Protein 6UUF (pdb70)

Secondary structure (DSSP, 8-state):
--SEEEBTTS-EEE-TT-EEEEEEEEE-TTS-EEEEEEEEPTTBTTTTSEE--EEEPPTT--HHHHHHHHHHHHH---GGG-EEEEEEEEEEEEBSTT-EEEEEEEEEE-SSPPP----TTEEEEEEEEGGGGGGS-B-HHHHHHHHHHHHHHHTSPPP--/-EEEBTTS-EEE-TT-EEEEEEEEEEGGGEEEEEEEEPPTTSTTTT-EE-SEEEPPTT--HHHHHHHHHHHHH---GGG-EEEEEEEEEEEPBGGGPPEEEEEEEEE--S---B----EEEEEHHHHTTS-B-HHHHHHHHHHHHHHHTS--TT-

InterPro domains:
  IPR000086 NUDIX hydrolase domain [PF00293] (21-144)
  IPR000086 NUDIX hydrolase domain [PS51462] (19-153)
  IPR015797 NUDIX hydrolase-like domain superfamily [SSF55811] (7-155)
  IPR020084 NUDIX hydrolase, conserved site [PS00893] (59-80)
  IPR020476 NUDIX hydrolase [PR00502] (54-68)
  IPR020476 NUDIX hydrolase [PR00502] (68-83)

Foldseek 3Di:
DPDWFAFPVGDIDDEQAAKEFEFEWEAEPVGAIWTKWFQFCPVDDPHRAIDGQMTYDDPVDDSVVRHQVSCCQFWVDDPVQKAWDAKDFLDWGHTPPRGIYTYIYIYMYGHHDDHTDGDDRRPDMDTGGLVCNQVTRHDPSCNSRSVVVVVVCVVPDHDDD/DWFAFPVGDTDDALAAKEFEFEWEADPPRFIWTKWFAADQVDVLHRAIDGQMDYDDPPDDNVVRHLVSCCVVPQFDPVQKAWDDKDWQDWGQGPVRRIHTYIYTYIYRHDDTDGPPGDMDIGTLVCSQVTRHDPSRNSRSVVVVVVVVVPRHPVD

Nearest PDB structures (foldseek):
  6uuf-assembly2_B  TM=1.006E+00  e=1.600E-34  Mycolicibacterium smegmatis MC2 155
  6uuf-assembly1_A  TM=9.547E-01  e=8.268E-28  Mycolicibacterium smegmatis MC2 155
  3r03-assembly1_A  TM=6.589E-01  e=1.142E-06  Rhodospirillum rubrum ATCC 11170
  2dsb-assembly2_C  TM=5.613E-01  e=1.011E-06  Homo sapiens
  8riy-assembly1_BBB  TM=5.389E-01  e=1.970E-06  Homo sapiens

Solvent-accessible surface area: 15898 Å² total; per-residue (Å²): 27,132,11,74,6,70,5,124,153,51,54,109,54,29,0,142,80,1,9,0,0,1,0,1,4,0,44,52,139,82,54,60,20,0,0,2,0,2,46,26,10,102,26,1,68,49,24,31,26,11,9,9,1,28,9,11,74,59,86,146,14,58,27,61,100,1,0,24,109,9,0,107,40,5,0,35,2,50,61,136,78,19,65,55,66,52,50,29,88,28,42,120,33,52,6,106,70,83,64,98,29,32,54,10,1,0,0,0,7,7,94,104,44,22,160,24,93,76,83,124,40,13,56,66,20,103,44,13,65,31,110,92,0,70,111,38,80,22,31,78,40,16,48,90,12,13,114,144,0,73,77,28,6,85,105,39,103,42,95,123,278,32,128,9,80,8,118,152,42,46,151,61,131,4,163,85,1,10,0,0,0,0,0,4,2,32,68,122,88,59,39,14,1,0,0,0,34,57,79,66,108,248,44,150,69,25,25,16,12,17,15,0,27,26,28,76,70,86,147,15,60,27,63,96,0,0,32,105,5,0,44,80,39,10,14,2,8,39,104,59,20,60,56,79,46,51,17,78,22,38,119,29,56,2,97,72,76,70,104,22,33,50,10,1,0,0,0,2,15,50,81,94,5,55,9,22,92,37,60,2,115,54,13,62,24,104,92,0,67,107,40,78,26,49,68,41,16,47,87,12,13,134,122,0,87,96,20,5,88,103,22,98,8,94,90,132

Organism: Mycolicibacterium smegmatis (strain ATCC 700084 / mc(2)155) (NCBI:txid246196)

Sequence (316 aa):
GDGWVMSENGARFWGRHGAAGLLLRAPMPGGAAAVLLQHRAPWSHQGGTWALPGGARDSHETPEQAAVRAAHAAAGLPAEQLTVRTTVVTAEVAGIGGTQWTYTTVIADAAEPLHTVPNRESAELRWVLEDQVADLPLHPGFAASWQRLREVTATIPLLNRGWVMSENGARFWGRHGAAGLLLRAPMPGGAAAVLLQHRAPWSHQGGTWALPGGARDSHETPEQAAVRAAHAAAGLPAEQLTVRTTVVTAEVAGIGGTQWTYTTVIADAAEPLHTVPAELRWVLEDQVADLPLHPGFAASWQRLREVTATIPLLNR

Structure (mmCIF, N/CA/C/O backbone):
data_6UUF
#
_entry.id   6UUF
#
_cell.length_a   34.198
_cell.length_b   118.738
_cell.length_c   36.432
_cell.angle_alpha   90.000
_cell.angle_beta   92.320
_cell.angle_gamma   90.000
#
_symmetry.space_group_name_H-M   'P 1 21 1'
#
loop_
_entity.id
_entity.type
_entity.pdbx_description
1 polymer 'Nudix Hydrolase, RenU'
2 water water
#
loop_
_atom_site.group_PDB
_atom_site.id
_atom_site.type_symbol
_atom_site.label_atom_id
_atom_site.label_alt_id
_atom_site.label_comp_id
_atom_site.label_asym_id
_atom_site.label_entity_id
_atom_site.label_seq_id
_atom_site.pdbx_PDB_ins_code
_atom_site.Cartn_x
_atom_site.Cartn_y
_atom_site.Cartn_z
_atom_site.occupancy
_atom_site.B_iso_or_equiv
_atom_site.auth_seq_id
_atom_site.auth_comp_id
_atom_site.auth_asym_id
_atom_site.auth_atom_id
_atom_site.pdbx_PDB_model_num
ATOM 1 N N . GLY A 1 5 ? 17.372 -5.669 29.127 1.00 48.94 5 GLY A N 1
ATOM 2 C CA . GLY A 1 5 ? 18.508 -5.904 30.102 1.00 51.21 5 GLY A CA 1
ATOM 3 C C . GLY A 1 5 ? 18.900 -4.667 30.879 1.00 52.08 5 GLY A C 1
ATOM 4 O O . GLY A 1 5 ? 20.080 -4.493 31.262 1.00 41.37 5 GLY A O 1
ATOM 5 N N . ASP A 1 6 ? 17.850 -3.901 31.196 1.00 58.76 6 ASP A N 1
ATOM 6 C CA . ASP A 1 6 ? 17.831 -2.429 31.396 1.00 66.02 6 ASP A CA 1
ATOM 7 C C . ASP A 1 6 ? 19.058 -1.723 32.001 1.00 62.17 6 ASP A C 1
ATOM 8 O O . ASP A 1 6 ? 18.982 -1.185 33.103 1.00 72.99 6 ASP A O 1
ATOM 13 N N . GLY A 1 7 ? 20.165 -1.672 31.259 1.00 49.76 7 GLY A N 1
ATOM 14 C CA . GLY A 1 7 ? 21.267 -0.808 31.650 1.00 44.29 7 GLY A CA 1
ATOM 15 C C . GLY A 1 7 ? 22.521 -0.967 30.846 1.00 37.98 7 GLY A C 1
ATOM 16 O O . GLY A 1 7 ? 22.615 -1.780 29.960 1.00 39.84 7 GLY A O 1
ATOM 17 N N . TRP A 1 8 ? 23.498 -0.160 31.178 1.00 36.38 8 TRP A N 1
ATOM 18 C CA . TRP A 1 8 ? 24.714 -0.049 30.403 1.00 36.83 8 TRP A CA 1
ATOM 19 C C . TRP A 1 8 ? 25.770 -0.889 31.019 1.00 35.26 8 TRP A C 1
ATOM 20 O O . TRP A 1 8 ? 25.821 -1.044 32.229 1.00 34.55 8 TRP A O 1
ATOM 31 N N . VAL A 1 9 ? 26.623 -1.425 30.174 1.00 36.38 9 VAL A N 1
ATOM 32 C CA . VAL A 1 9 ? 27.945 -1.864 30.598 1.00 34.50 9 VAL A CA 1
ATOM 33 C C . VAL A 1 9 ? 28.983 -0.950 29.945 1.00 36.46 9 VAL A C 1
ATOM 34 O O . VAL A 1 9 ? 28.923 -0.693 28.722 1.00 37.85 9 VAL A O 1
ATOM 38 N N . MET A 1 10 ? 29.910 -0.439 30.740 1.00 38.20 10 MET A N 1
ATOM 39 C CA . MET A 1 10 ? 31.024 0.371 30.217 1.00 42.91 10 MET A CA 1
ATOM 40 C C . MET A 1 10 ? 32.280 -0.474 29.971 1.00 39.67 10 MET A C 1
ATOM 41 O O . MET A 1 10 ? 32.785 -1.094 30.887 1.00 41.53 10 MET A O 1
ATOM 46 N N . SER A 1 11 ? 32.819 -0.438 28.765 1.00 46.82 11 SER A N 1
ATOM 47 C CA . SER A 1 11 ? 34.059 -1.183 28.479 1.00 53.43 11 SER A CA 1
ATOM 48 C C . SER A 1 11 ? 35.303 -0.593 29.126 1.00 57.00 11 SER A C 1
ATOM 49 O O . SER A 1 11 ? 35.331 0.586 29.505 1.00 57.37 11 SER A O 1
ATOM 52 N N . GLU A 1 12 ? 36.341 -1.421 29.183 1.00 58.87 12 GLU A N 1
ATOM 53 C CA . GLU A 1 12 ? 37.703 -0.966 29.442 1.00 63.23 12 GLU A CA 1
ATOM 54 C C . GLU A 1 12 ? 38.127 0.185 28.530 1.00 61.34 12 GLU A C 1
ATOM 55 O O . GLU A 1 12 ? 38.633 1.168 29.021 1.00 69.33 12 GLU A O 1
ATOM 61 N N . ASN A 1 13 ? 37.881 0.097 27.226 1.00 59.42 13 ASN A N 1
ATOM 62 C CA . ASN A 1 13 ? 38.217 1.211 26.312 1.00 65.28 13 ASN A CA 1
ATOM 63 C C . ASN A 1 13 ? 37.245 2.411 26.328 1.00 62.59 13 ASN A C 1
ATOM 64 O O . ASN A 1 13 ? 37.365 3.319 25.496 1.00 56.70 13 ASN A O 1
ATOM 69 N N . GLY A 1 14 ? 36.293 2.407 27.268 1.00 64.20 14 GLY A N 1
ATOM 70 C CA . GLY A 1 14 ? 35.394 3.535 27.529 1.00 55.18 14 GLY A CA 1
ATOM 71 C C . GLY A 1 14 ? 34.251 3.748 26.548 1.00 51.38 14 GLY A C 1
ATOM 72 O O . GLY A 1 14 ? 33.893 4.876 26.288 1.00 53.64 14 GLY A O 1
ATOM 73 N N . ALA A 1 15 ? 33.687 2.686 25.985 1.00 44.06 15 ALA A N 1
ATOM 74 C CA . ALA A 1 15 ? 32.411 2.790 25.258 1.00 45.16 15 ALA A CA 1
ATOM 75 C C . ALA A 1 15 ? 31.331 2.018 26.024 1.00 42.82 15 ALA A C 1
ATOM 76 O O . ALA A 1 15 ? 31.609 0.991 26.662 1.00 37.86 15 ALA A O 1
ATOM 78 N N . ARG A 1 16 ? 30.103 2.510 25.960 1.00 38.56 16 ARG A N 1
ATOM 79 C CA . ARG A 1 16 ? 29.023 1.862 26.702 1.00 39.99 16 ARG A CA 1
ATOM 80 C C . ARG A 1 16 ? 28.336 0.896 25.774 1.00 36.22 16 ARG A C 1
ATOM 81 O O . ARG A 1 16 ? 28.264 1.183 24.615 1.00 32.70 16 ARG A O 1
ATOM 89 N N . PHE A 1 17 ? 27.824 -0.212 26.329 1.00 33.88 17 PHE A N 1
ATOM 90 C CA . PHE A 1 17 ? 27.081 -1.246 25.629 1.00 29.81 17 PHE A CA 1
ATOM 91 C C . PHE A 1 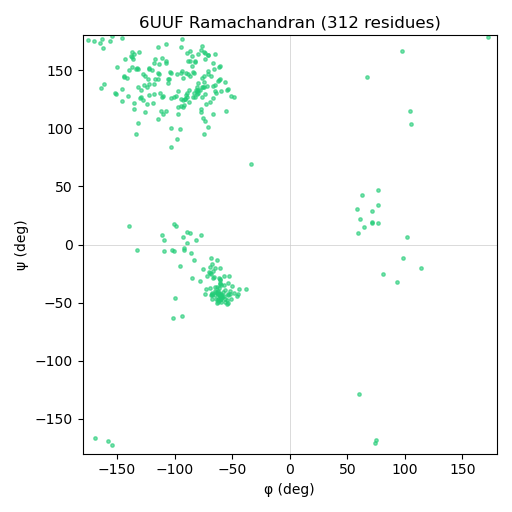17 ? 25.774 -1.452 26.344 1.00 29.66 17 PHE A C 1
ATOM 92 O O . PHE A 1 17 ? 25.756 -1.535 27.576 1.00 31.05 17 PHE A O 1
ATOM 100 N N . TRP A 1 18 ? 24.694 -1.582 25.596 1.00 27.71 18 TRP A N 1
ATOM 101 C CA . TRP A 1 18 ? 23.409 -1.791 26.187 1.00 32.00 18 TRP A CA 1
ATOM 102 C C . TRP A 1 18 ? 23.141 -3.237 26.602 1.00 31.68 18 TRP A C 1
ATOM 103 O O . TRP A 1 18 ? 23.297 -4.173 25.798 1.00 31.93 18 TRP A O 1
ATOM 114 N N . GLY A 1 19 ? 22.698 -3.412 27.844 1.00 28.73 19 GLY A N 1
ATOM 115 C CA . GLY A 1 19 ? 22.197 -4.701 28.296 1.00 31.34 19 GLY A CA 1
ATOM 116 C C . GLY A 1 19 ? 23.188 -5.404 29.197 1.00 30.67 19 GLY A C 1
ATOM 117 O O . GLY A 1 19 ? 24.202 -5.974 28.754 1.00 29.10 19 GLY A O 1
ATOM 118 N N . ARG A 1 20 ? 22.884 -5.367 30.477 1.00 30.57 20 ARG A N 1
ATOM 119 C CA . ARG A 1 20 ? 23.742 -5.964 31.477 1.00 32.78 20 ARG A CA 1
ATOM 120 C C . ARG A 1 20 ? 24.113 -7.418 31.260 1.00 30.64 20 ARG A C 1
ATOM 121 O O . ARG A 1 20 ? 25.221 -7.835 31.589 1.00 32.40 20 ARG A O 1
ATOM 129 N N . HIS A 1 21 ? 23.206 -8.182 30.689 1.00 30.55 21 HIS A N 1
ATOM 130 C CA . HIS A 1 21 ? 23.436 -9.610 30.430 1.00 32.57 21 HIS A CA 1
ATOM 131 C C . HIS A 1 21 ? 23.818 -9.868 28.972 1.00 32.18 21 HIS A C 1
ATOM 132 O O . HIS A 1 21 ? 23.688 -11.001 28.489 1.00 29.97 21 HIS A O 1
ATOM 139 N N . GLY A 1 22 ? 24.232 -8.818 28.258 1.00 29.80 22 GLY A N 1
ATOM 140 C CA . GLY A 1 22 ? 24.545 -8.948 26.871 1.00 29.86 22 GLY A CA 1
ATOM 141 C C . GLY A 1 22 ? 23.306 -9.076 26.009 1.00 31.36 22 GLY A C 1
ATOM 142 O O . GLY A 1 22 ? 22.145 -8.845 26.449 1.00 32.00 22 GLY A O 1
ATOM 143 N N . ALA A 1 23 ? 23.579 -9.381 24.756 1.00 27.09 23 ALA A N 1
ATOM 144 C CA . ALA A 1 23 ? 22.543 -9.485 23.766 1.00 31.31 23 ALA A CA 1
ATOM 145 C C . ALA A 1 23 ? 22.727 -10.793 23.013 1.00 32.50 23 ALA A C 1
ATOM 146 O O . ALA A 1 23 ? 23.804 -11.442 23.077 1.00 29.72 23 ALA A O 1
ATOM 148 N N . ALA A 1 24 ? 21.679 -11.140 22.283 1.00 32.30 24 ALA A N 1
ATOM 149 C CA . ALA A 1 24 ? 21.653 -12.365 21.486 1.00 32.51 24 ALA A CA 1
ATOM 150 C C . ALA A 1 24 ? 20.892 -12.140 20.197 1.00 32.99 24 ALA A C 1
ATOM 151 O O . ALA A 1 24 ? 19.911 -11.405 20.174 1.00 29.34 24 ALA A O 1
ATOM 153 N N . GLY A 1 25 ? 21.338 -12.787 19.126 1.00 31.36 25 GLY A N 1
ATOM 154 C CA . GLY A 1 25 ? 20.632 -12.721 17.842 1.00 31.65 25 GLY A CA 1
ATOM 155 C C . GLY A 1 25 ? 20.425 -14.084 17.226 1.00 28.92 25 GLY A C 1
ATOM 156 O O . GLY A 1 25 ? 21.252 -14.983 17.438 1.00 29.63 25 GLY A O 1
ATOM 157 N N . LEU A 1 26 ? 19.342 -14.216 16.444 1.00 27.36 26 LEU A N 1
ATOM 158 C CA . LEU A 1 26 ? 19.025 -15.442 15.763 1.00 25.39 26 LEU A CA 1
ATOM 159 C C . LEU A 1 26 ? 19.540 -15.474 14.349 1.00 28.86 26 LEU A C 1
ATOM 160 O O . LEU A 1 26 ? 19.133 -14.665 13.535 1.00 26.77 26 LEU A O 1
ATOM 165 N N . LEU A 1 27 ? 20.408 -16.438 14.058 1.00 29.61 27 LEU A N 1
ATOM 166 C CA . LEU A 1 27 ? 20.800 -16.794 12.688 1.00 31.77 27 LEU A CA 1
ATOM 167 C C . LEU A 1 27 ? 19.973 -17.977 12.269 1.00 30.25 27 LEU A C 1
ATOM 168 O O . LEU A 1 27 ? 20.328 -19.132 12.535 1.00 29.53 27 LEU A O 1
ATOM 173 N N . LEU A 1 28 ? 18.836 -17.689 11.661 1.00 29.76 28 LEU A N 1
ATOM 174 C CA . LEU A 1 28 ? 17.882 -18.703 11.253 1.00 28.55 28 LEU A CA 1
ATOM 175 C C . LEU A 1 28 ? 18.158 -19.130 9.798 1.00 29.74 28 LEU A C 1
ATOM 176 O O . LEU A 1 28 ? 18.147 -18.286 8.910 1.00 30.81 28 LEU A O 1
ATOM 181 N N . ARG A 1 29 ? 18.365 -20.430 9.581 1.00 28.60 29 ARG A N 1
ATOM 182 C CA . ARG A 1 29 ? 18.675 -21.005 8.271 1.00 31.33 29 ARG A CA 1
ATOM 183 C C . ARG A 1 29 ? 17.493 -21.720 7.701 1.00 30.61 29 ARG A C 1
ATOM 184 O O . ARG A 1 29 ? 16.731 -22.342 8.452 1.00 36.15 29 ARG A O 1
ATOM 192 N N . ALA A 1 30 ? 17.321 -21.614 6.383 1.00 31.83 30 ALA A N 1
ATOM 193 C CA . ALA A 1 30 ? 16.299 -22.401 5.664 1.00 35.19 30 ALA A CA 1
ATOM 194 C C . ALA A 1 30 ? 16.767 -22.892 4.300 1.00 35.02 30 ALA A C 1
ATOM 195 O O . ALA A 1 30 ? 17.487 -22.198 3.606 1.00 34.71 30 ALA A O 1
ATOM 197 N N . PRO A 1 31 ? 16.354 -24.111 3.924 1.00 41.79 31 PRO A N 1
ATOM 198 C CA . PRO A 1 31 ? 16.743 -24.622 2.611 1.00 49.82 31 PRO A CA 1
ATOM 199 C C . PRO A 1 31 ? 15.911 -23.960 1.539 1.00 47.78 31 PRO A C 1
ATOM 200 O O . PRO A 1 31 ? 14.724 -23.682 1.760 1.00 45.83 31 PRO A O 1
ATOM 204 N N . MET A 1 32 ? 16.518 -23.697 0.401 1.00 56.46 32 MET A N 1
ATOM 205 C CA . MET A 1 32 ? 15.742 -23.224 -0.750 1.00 68.58 32 MET A CA 1
ATOM 206 C C . MET A 1 32 ? 15.226 -24.416 -1.576 1.00 70.88 32 MET A C 1
ATOM 207 O O . MET A 1 32 ? 15.791 -25.517 -1.472 1.00 77.27 32 MET A O 1
ATOM 212 N N . PRO A 1 33 ? 14.152 -24.228 -2.385 1.00 77.13 33 PRO A N 1
ATOM 213 C CA . PRO A 1 33 ? 13.810 -25.366 -3.275 1.00 79.28 33 PRO A CA 1
ATOM 214 C C . PRO A 1 33 ? 15.041 -25.829 -4.081 1.00 73.23 33 PRO A C 1
ATOM 215 O O . PRO A 1 33 ? 15.290 -27.029 -4.186 1.00 72.56 33 PRO A O 1
ATOM 219 N N . GLY A 1 34 ? 15.838 -24.869 -4.550 1.00 76.52 34 GLY A N 1
ATOM 220 C CA . GLY A 1 34 ? 17.187 -25.119 -5.084 1.00 80.30 34 GLY A CA 1
ATOM 221 C C . GLY A 1 34 ? 18.027 -26.077 -4.264 1.00 83.00 34 GLY A C 1
ATOM 222 O O . GLY A 1 34 ? 18.784 -26.872 -4.812 1.00 85.34 34 GLY A O 1
ATOM 223 N N . GLY A 1 35 ? 17.902 -25.981 -2.946 1.00 88.62 35 GLY A N 1
ATOM 224 C CA . GLY A 1 35 ? 18.519 -26.921 -2.019 1.00 86.06 35 GLY A CA 1
ATOM 225 C C . GLY A 1 35 ? 19.574 -26.231 -1.187 1.00 82.21 35 GLY A C 1
ATOM 226 O O . GLY A 1 35 ? 19.941 -26.730 -0.129 1.00 85.75 35 GLY A O 1
ATOM 227 N N . ALA A 1 36 ? 20.073 -25.092 -1.665 1.00 77.38 36 ALA A N 1
ATOM 228 C CA . ALA A 1 36 ? 21.040 -24.284 -0.913 1.00 69.62 36 ALA A CA 1
ATOM 229 C C . ALA A 1 36 ? 20.390 -23.594 0.299 1.00 61.56 36 ALA A C 1
ATOM 230 O O . ALA A 1 36 ? 19.154 -23.426 0.390 1.00 66.41 36 ALA A O 1
ATOM 232 N N . ALA A 1 37 ? 21.245 -23.156 1.201 1.00 51.00 37 ALA A N 1
ATOM 233 C CA . ALA A 1 37 ? 20.813 -22.560 2.433 1.00 46.47 37 ALA A CA 1
ATOM 234 C C . ALA A 1 37 ? 20.600 -21.026 2.330 1.00 40.82 37 ALA A C 1
ATOM 235 O O . ALA A 1 37 ? 21.476 -20.316 1.860 1.00 36.52 37 ALA A O 1
ATOM 237 N N . ALA A 1 38 ? 19.451 -20.535 2.801 1.00 30.25 38 ALA A N 1
ATOM 238 C CA . ALA A 1 38 ? 19.278 -19.108 3.054 1.00 31.82 38 ALA A CA 1
ATOM 239 C C . ALA A 1 38 ? 19.262 -18.752 4.539 1.00 32.12 38 ALA A C 1
ATOM 240 O O . ALA A 1 38 ? 18.925 -19.566 5.364 1.00 34.38 38 ALA A O 1
ATOM 242 N N . VAL A 1 39 ? 19.601 -17.502 4.860 1.00 32.45 39 VAL A N 1
ATOM 243 C CA . VAL A 1 39 ? 19.463 -16.987 6.213 1.00 33.18 39 VAL A CA 1
ATOM 244 C C . VAL A 1 39 ? 18.563 -15.751 6.250 1.00 30.69 39 VAL A C 1
ATOM 245 O O . VAL A 1 39 ? 18.458 -14.984 5.287 1.00 28.34 39 VAL A O 1
ATOM 249 N N . LEU A 1 40 ? 17.897 -15.555 7.378 1.00 30.05 40 LEU A N 1
ATOM 250 C CA . LEU A 1 40 ? 16.914 -14.496 7.481 1.00 27.18 40 LEU A CA 1
ATOM 251 C C . LEU A 1 40 ? 17.596 -13.289 8.026 1.00 27.76 40 LEU A C 1
ATOM 252 O O . LEU A 1 40 ? 18.074 -13.333 9.133 1.00 28.35 40 LEU A O 1
ATOM 257 N N . LEU A 1 41 ? 17.644 -12.191 7.282 1.00 25.79 41 LEU A N 1
ATOM 258 C CA . LEU A 1 41 ? 18.275 -11.003 7.821 1.00 29.03 41 LEU A CA 1
ATOM 259 C C . LEU A 1 41 ? 17.282 -9.872 7.942 1.00 29.68 41 LEU A C 1
ATOM 260 O O . LEU A 1 41 ? 16.289 -9.801 7.214 1.00 28.75 41 LEU A O 1
ATOM 265 N N . GLN A 1 42 ? 17.636 -8.979 8.845 1.00 31.22 42 GLN A N 1
ATOM 266 C CA . GLN A 1 42 ? 16.877 -7.810 9.166 1.00 36.10 42 GLN A CA 1
ATOM 267 C C . GLN A 1 42 ? 17.624 -6.558 8.694 1.00 36.09 42 GLN A C 1
ATOM 268 O O . GLN A 1 42 ? 18.804 -6.376 9.010 1.00 31.82 42 GLN A O 1
ATOM 274 N N . HIS A 1 43 ? 16.911 -5.737 7.916 1.00 37.77 43 HIS A N 1
ATOM 275 C CA . HIS A 1 43 ? 17.393 -4.429 7.482 1.00 40.12 43 HIS A CA 1
ATOM 276 C C . HIS A 1 43 ? 17.008 -3.415 8.549 1.00 42.48 43 HIS A C 1
ATOM 277 O O . HIS A 1 43 ? 15.821 -3.255 8.867 1.00 41.47 43 HIS A O 1
ATOM 284 N N . ARG A 1 44 ? 17.989 -2.714 9.086 1.00 40.94 44 ARG A N 1
ATOM 285 C CA . ARG A 1 44 ? 17.744 -1.940 10.285 1.00 51.21 44 ARG A CA 1
ATOM 286 C C . ARG A 1 44 ? 17.157 -0.587 9.837 1.00 55.69 44 ARG A C 1
ATOM 287 O O . ARG A 1 44 ? 17.709 0.072 8.938 1.00 49.00 44 ARG A O 1
ATOM 295 N N . ALA A 1 45 ? 16.005 -0.217 10.401 1.00 61.77 45 ALA A N 1
ATOM 296 C CA . ALA A 1 45 ? 15.393 1.100 10.107 1.00 71.17 45 ALA A CA 1
ATOM 297 C C . ALA A 1 45 ? 16.384 2.208 10.520 1.00 65.83 45 ALA A C 1
ATOM 298 O O . ALA A 1 45 ? 16.935 2.101 11.603 1.00 66.95 45 ALA A O 1
ATOM 300 N N . PRO A 1 46 ? 16.655 3.224 9.656 1.00 71.66 46 PRO A N 1
ATOM 301 C CA . PRO A 1 46 ? 17.513 4.408 9.999 1.00 78.39 46 PRO A CA 1
ATOM 302 C C . PRO A 1 46 ? 17.419 5.022 11.416 1.00 70.92 46 PRO A C 1
ATOM 303 O O . PRO A 1 46 ? 18.463 5.395 11.981 1.00 57.40 46 PRO A O 1
ATOM 307 N N . TRP A 1 47 ? 16.201 5.083 11.986 1.00 73.24 47 TRP A N 1
ATOM 308 C CA . TRP A 1 47 ? 16.026 5.529 13.384 1.00 70.29 47 TRP A CA 1
ATOM 309 C C . TRP A 1 47 ? 16.587 4.604 14.468 1.00 70.35 47 TRP A C 1
ATOM 310 O O . TRP A 1 47 ? 16.703 5.046 15.598 1.00 65.23 47 TRP A O 1
ATOM 321 N N . SER A 1 48 ? 16.885 3.332 14.147 1.00 67.40 48 SER A N 1
ATOM 322 C CA . SER A 1 48 ? 17.480 2.376 15.107 1.00 65.46 48 SER A CA 1
ATOM 323 C C . SER A 1 48 ? 19.014 2.328 15.000 1.00 64.65 48 SER A C 1
ATOM 324 O O . SER A 1 48 ? 19.621 2.901 14.049 1.00 49.21 48 SER A O 1
ATOM 327 N N . HIS A 1 49 ? 19.613 1.642 15.984 1.00 62.18 49 HIS A N 1
ATOM 328 C CA . HIS A 1 49 ? 21.082 1.445 16.084 1.00 69.23 49 HIS A CA 1
ATOM 329 C C . HIS A 1 49 ? 21.635 0.822 14.800 1.00 71.92 49 HIS A C 1
ATOM 330 O O . HIS A 1 49 ? 21.294 -0.317 14.429 1.00 65.15 49 HIS A O 1
ATOM 337 N N . GLN A 1 50 ? 22.472 1.595 14.114 1.00 74.17 50 GLN A N 1
ATOM 338 C CA . GLN A 1 50 ? 23.091 1.180 12.873 1.00 79.13 50 GLN A CA 1
ATOM 339 C C . GLN A 1 50 ? 22.016 0.939 11.780 1.00 78.19 50 GLN A C 1
ATOM 340 O O . GLN A 1 50 ? 22.075 -0.035 11.024 1.00 69.10 50 GLN A O 1
ATOM 346 N N . GLY A 1 51 ? 21.033 1.845 11.721 1.00 77.09 51 GLY A N 1
ATOM 347 C CA . GLY A 1 51 ? 20.010 1.849 10.668 1.00 73.34 51 GLY A CA 1
ATOM 348 C C . GLY A 1 51 ? 20.615 2.039 9.281 1.00 71.32 51 GLY A C 1
ATOM 349 O O . GLY A 1 51 ? 21.564 2.811 9.123 1.00 70.29 51 GLY A O 1
ATOM 350 N N . GLY A 1 52 ? 20.070 1.328 8.287 1.00 68.45 52 GLY A N 1
ATOM 351 C CA . GLY A 1 52 ? 20.662 1.244 6.939 1.00 61.32 52 GLY A CA 1
ATOM 352 C C . GLY A 1 52 ? 21.490 -0.021 6.686 1.00 56.21 52 GLY A C 1
ATOM 353 O O . GLY A 1 52 ? 21.862 -0.314 5.548 1.00 48.19 52 GLY A O 1
ATOM 354 N N . THR A 1 53 ? 21.790 -0.787 7.730 1.00 47.77 53 THR A N 1
ATOM 355 C CA . THR A 1 53 ? 22.587 -2.011 7.545 1.00 44.30 53 THR A CA 1
ATOM 356 C C . THR A 1 53 ? 21.764 -3.230 7.862 1.00 38.18 53 THR A C 1
ATOM 357 O O . THR A 1 53 ? 20.680 -3.126 8.422 1.00 35.77 53 THR A O 1
ATOM 361 N N . TRP A 1 54 ? 22.326 -4.382 7.518 1.00 38.29 54 TRP A N 1
ATOM 362 C CA . TRP A 1 54 ? 21.690 -5.691 7.713 1.00 38.72 54 TRP A CA 1
ATOM 363 C C . TRP A 1 54 ? 22.348 -6.427 8.860 1.00 35.24 54 TRP A C 1
ATOM 364 O O . TRP A 1 54 ? 23.572 -6.405 8.999 1.00 37.86 54 TRP A O 1
ATOM 375 N N . ALA A 1 55 ? 21.548 -7.088 9.675 1.00 33.27 55 ALA A N 1
ATOM 376 C CA . ALA A 1 55 ? 22.104 -7.886 10.808 1.00 33.71 55 ALA A CA 1
ATOM 377 C C . ALA A 1 55 ? 21.075 -8.918 11.185 1.00 31.62 55 ALA A C 1
ATOM 378 O O . ALA A 1 55 ? 20.119 -9.121 10.416 1.00 30.74 55 ALA A O 1
ATOM 380 N N . LEU A 1 56 ? 21.277 -9.597 12.317 1.00 32.43 56 LEU A N 1
ATOM 381 C CA . LEU A 1 56 ? 20.340 -10.632 12.752 1.00 31.87 56 LEU A CA 1
ATOM 382 C C . LEU A 1 56 ? 19.298 -9.960 13.608 1.00 30.03 56 LEU A C 1
ATOM 383 O O . LEU A 1 56 ? 19.628 -9.002 14.291 1.00 27.94 56 LEU A O 1
ATOM 388 N N . PRO A 1 57 ? 18.044 -10.455 13.578 1.00 29.58 57 PRO A N 1
ATOM 389 C CA . PRO A 1 57 ? 17.090 -10.010 14.588 1.00 31.29 57 PRO A CA 1
ATOM 390 C C . PRO A 1 57 ? 17.580 -10.474 15.944 1.00 34.19 57 PRO A C 1
ATOM 391 O O . PRO A 1 57 ? 18.034 -11.628 16.077 1.00 32.32 57 PRO A O 1
ATOM 395 N N . GLY A 1 58 ? 17.610 -9.554 16.894 1.00 31.64 58 GLY A N 1
ATOM 396 C CA . GLY A 1 58 ? 18.171 -9.865 18.198 1.00 34.59 58 GLY A CA 1
ATOM 397 C C . GLY A 1 58 ? 17.730 -8.841 19.221 1.00 34.61 58 GLY A C 1
ATOM 398 O O . GLY A 1 58 ? 17.076 -7.880 18.896 1.00 31.48 58 GLY A O 1
ATOM 399 N N . GLY A 1 59 ? 18.112 -9.038 20.463 1.00 31.19 59 GLY A N 1
ATOM 400 C CA . GLY A 1 59 ? 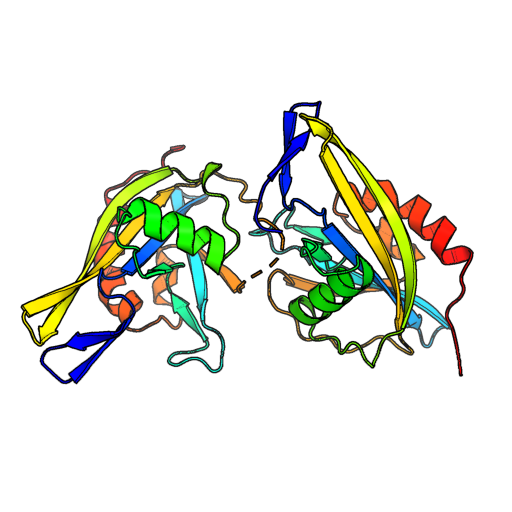17.948 -7.960 21.404 1.00 33.42 59 GLY A CA 1
ATOM 401 C C . GLY A 1 59 ? 18.674 -8.319 22.659 1.00 33.50 59 GLY A C 1
ATOM 402 O O . GLY A 1 59 ? 19.467 -9.267 22.681 1.00 32.60 59 GLY A O 1
ATOM 403 N N . ALA A 1 60 ? 18.384 -7.562 23.698 1.00 29.62 60 ALA A N 1
ATOM 404 C CA . ALA A 1 60 ? 19.019 -7.738 25.000 1.00 32.07 60 ALA A CA 1
ATOM 405 C C . ALA A 1 60 ? 18.519 -8.949 25.746 1.00 32.67 60 ALA A C 1
ATOM 406 O O . ALA A 1 60 ? 17.313 -9.262 25.752 1.00 36.26 60 ALA A O 1
ATOM 408 N N . ARG A 1 61 ? 19.456 -9.623 26.385 1.00 29.53 61 ARG A N 1
ATOM 409 C CA . ARG A 1 61 ? 19.140 -10.797 27.161 1.00 33.35 61 ARG A CA 1
ATOM 410 C C . ARG A 1 61 ? 18.615 -10.383 28.520 1.00 33.91 61 ARG A C 1
ATOM 411 O O . ARG A 1 61 ? 19.204 -9.530 29.192 1.00 33.88 61 ARG A O 1
ATOM 419 N N . ASP A 1 62 ? 17.503 -10.991 28.907 1.00 33.90 62 ASP A N 1
ATOM 420 C CA . ASP A 1 62 ? 16.906 -10.743 30.208 1.00 37.51 62 ASP A CA 1
ATOM 421 C C . ASP A 1 62 ? 17.526 -11.669 31.294 1.00 34.05 62 ASP A C 1
ATOM 422 O O . ASP A 1 62 ? 18.104 -12.730 31.004 1.00 31.99 62 ASP A O 1
ATOM 427 N N . SER A 1 63 ? 17.413 -11.238 32.545 1.00 33.09 63 SER A N 1
ATOM 428 C CA . SER A 1 63 ? 18.003 -11.902 33.709 1.00 32.23 63 SER A CA 1
ATOM 429 C C . SER A 1 63 ? 17.702 -13.371 33.911 1.00 33.71 63 SER A C 1
ATOM 430 O O . SER A 1 63 ? 18.504 -14.050 34.497 1.00 32.58 63 SER A O 1
ATOM 433 N N . HIS A 1 64 ? 16.572 -13.852 33.417 1.00 32.40 64 HIS A N 1
ATOM 434 C CA . HIS A 1 64 ? 16.161 -15.198 33.672 1.00 35.88 64 HIS A CA 1
ATOM 435 C C . HIS A 1 64 ? 16.272 -16.090 32.405 1.00 38.77 64 HIS A C 1
ATOM 436 O O . HIS A 1 64 ? 15.966 -17.265 32.449 1.00 35.58 64 HIS A O 1
ATOM 443 N N . GLU A 1 65 ? 16.791 -15.521 31.318 1.00 35.37 65 GLU A N 1
ATOM 444 C CA . GLU A 1 65 ? 16.757 -16.129 29.996 1.00 33.18 65 GLU A CA 1
ATOM 445 C C . GLU A 1 65 ? 18.082 -16.695 29.608 1.00 32.04 65 GLU A C 1
ATOM 446 O O . GLU A 1 65 ? 19.120 -16.166 29.931 1.00 29.77 65 GLU A O 1
ATOM 452 N N . THR A 1 66 ? 18.026 -17.755 28.826 1.00 34.78 66 THR A N 1
ATOM 453 C CA . THR A 1 66 ? 19.213 -18.250 28.160 1.00 33.33 66 THR A CA 1
ATOM 454 C C . THR A 1 66 ? 19.378 -17.395 26.918 1.00 31.09 66 THR A C 1
ATOM 455 O O . THR A 1 66 ? 18.372 -16.786 26.459 1.00 27.81 66 THR A O 1
ATOM 459 N N . PRO A 1 67 ? 20.626 -17.327 26.386 1.00 28.79 67 PRO A N 1
ATOM 460 C CA . PRO A 1 67 ? 20.826 -16.713 25.076 1.00 31.07 67 PRO A CA 1
ATOM 461 C C . PRO A 1 67 ? 19.839 -17.239 24.016 1.00 29.14 67 PRO A C 1
ATOM 462 O O . PRO A 1 67 ? 19.283 -16.434 23.270 1.00 30.27 67 PRO A O 1
ATOM 466 N N . GLU A 1 68 ? 19.576 -18.545 23.998 1.00 28.88 68 GLU A N 1
ATOM 467 C CA . GLU A 1 68 ? 18.604 -19.138 23.075 1.00 31.94 68 GLU A CA 1
ATOM 468 C C . GLU A 1 68 ? 17.172 -18.578 23.203 1.00 32.94 68 GLU A C 1
ATOM 469 O O . GLU A 1 68 ? 16.509 -18.229 22.214 1.00 33.31 68 GLU A O 1
ATOM 475 N N . GLN A 1 69 ? 16.712 -18.452 24.419 1.00 33.28 69 GLN A N 1
ATOM 476 C CA . GLN A 1 69 ? 15.412 -17.876 24.649 1.00 33.99 69 GLN A CA 1
ATOM 477 C C . GLN A 1 69 ? 15.379 -16.456 24.206 1.00 33.15 69 GLN A C 1
ATOM 478 O O . GLN A 1 69 ? 14.394 -16.026 23.621 1.00 33.72 69 GLN A O 1
ATOM 484 N N . ALA A 1 70 ? 16.447 -15.710 24.476 1.00 31.90 70 ALA A N 1
ATOM 485 C CA . ALA A 1 70 ? 16.417 -14.295 24.164 1.00 31.79 70 ALA A CA 1
ATOM 486 C C . ALA A 1 70 ? 16.308 -14.098 22.654 1.00 33.36 70 ALA A C 1
ATOM 487 O O . ALA A 1 70 ? 15.523 -13.290 22.210 1.00 36.84 70 ALA A O 1
ATOM 489 N N . ALA A 1 71 ? 17.072 -14.866 21.883 1.00 30.92 71 ALA A N 1
ATOM 490 C CA . ALA A 1 71 ? 17.116 -14.722 20.428 1.00 29.15 71 ALA A CA 1
ATOM 491 C C . ALA A 1 71 ? 15.799 -15.157 19.761 1.00 31.64 71 ALA A C 1
ATOM 492 O O . ALA A 1 71 ? 15.342 -14.569 18.803 1.00 33.33 71 ALA A O 1
ATOM 494 N N . VAL A 1 72 ? 15.197 -16.191 20.278 1.00 32.83 72 VAL A N 1
ATOM 495 C CA . VAL A 1 72 ? 13.931 -16.670 19.766 1.00 34.19 72 VAL A CA 1
ATOM 496 C C . VAL A 1 72 ? 12.846 -15.642 20.076 1.00 34.48 72 VAL A C 1
ATOM 497 O O . VAL A 1 72 ? 12.054 -15.312 19.184 1.00 32.24 72 VAL A O 1
ATOM 501 N N . ARG A 1 73 ? 12.851 -15.097 21.295 1.00 37.21 73 ARG A N 1
ATOM 502 C CA . ARG A 1 73 ? 11.873 -14.043 21.687 1.00 37.36 73 ARG A CA 1
ATOM 503 C C . ARG A 1 73 ? 12.027 -12.790 20.811 1.00 40.56 73 ARG A C 1
ATOM 504 O O . ARG A 1 73 ? 11.016 -12.219 20.377 1.00 39.18 73 ARG A O 1
ATOM 512 N N . ALA A 1 74 ? 13.281 -12.374 20.567 1.00 35.81 74 ALA A N 1
ATOM 513 C CA . ALA A 1 74 ? 13.580 -11.255 19.703 1.00 37.02 74 ALA A CA 1
ATOM 514 C C . ALA A 1 74 ? 13.092 -11.499 18.289 1.00 37.26 74 ALA A C 1
ATOM 515 O O . ALA A 1 74 ? 12.524 -10.626 17.689 1.00 39.58 74 ALA A O 1
ATOM 517 N N . ALA A 1 75 ? 13.313 -12.693 17.758 1.00 37.47 75 ALA A N 1
ATOM 518 C CA . ALA A 1 75 ? 12.817 -13.040 16.422 1.00 39.04 75 ALA A CA 1
ATOM 519 C C . ALA A 1 75 ? 11.280 -13.028 16.303 1.00 41.61 75 ALA A C 1
ATOM 520 O O . ALA A 1 75 ? 10.729 -12.620 15.259 1.00 41.00 75 ALA A O 1
ATOM 522 N N . HIS A 1 76 ? 10.587 -13.459 17.351 1.00 39.47 76 HIS A N 1
ATOM 523 C CA . HIS A 1 76 ? 9.145 -13.340 17.385 1.00 42.28 76 HIS A CA 1
ATOM 524 C C . HIS A 1 76 ? 8.731 -11.881 17.347 1.00 41.06 76 HIS A C 1
ATOM 525 O O . HIS A 1 76 ? 7.888 -11.503 16.555 1.00 43.38 76 HIS A O 1
ATOM 532 N N . ALA A 1 77 ? 9.363 -11.046 18.155 1.00 42.32 77 ALA A N 1
ATOM 533 C CA . ALA A 1 77 ? 9.007 -9.598 18.221 1.00 43.71 77 ALA A CA 1
ATOM 534 C C . ALA A 1 77 ? 9.218 -8.833 16.905 1.00 44.02 77 ALA A C 1
ATOM 535 O O . ALA A 1 77 ? 8.366 -8.020 16.495 1.00 45.25 77 ALA A O 1
ATOM 537 N N . ALA A 1 78 ? 10.311 -9.153 16.217 1.00 41.85 78 ALA A N 1
ATOM 538 C CA . ALA A 1 78 ? 10.691 -8.466 14.993 1.00 41.31 78 ALA A CA 1
ATOM 539 C C . ALA A 1 78 ? 10.031 -9.019 13.753 1.00 39.32 78 ALA A C 1
ATOM 540 O O . ALA A 1 78 ? 9.857 -8.284 12.805 1.00 41.07 78 ALA A O 1
ATOM 542 N N . ALA A 1 79 ? 9.694 -10.305 13.732 1.00 37.88 79 ALA A N 1
ATOM 543 C CA . ALA A 1 79 ? 9.259 -10.974 12.508 1.00 40.46 79 ALA A CA 1
ATOM 544 C C . ALA A 1 79 ? 7.998 -11.826 12.623 1.00 44.26 79 ALA A C 1
ATOM 545 O O . ALA A 1 79 ? 7.515 -12.317 11.597 1.00 45.36 79 ALA A O 1
ATOM 547 N N . GLY A 1 80 ? 7.447 -11.975 13.830 1.00 49.33 80 GLY A N 1
ATOM 548 C CA . GLY A 1 80 ? 6.256 -12.786 14.050 1.00 45.89 80 GLY A CA 1
ATOM 549 C C . GLY A 1 80 ? 6.498 -14.280 13.930 1.00 49.10 80 GLY A C 1
ATOM 550 O O . GLY A 1 80 ? 5.546 -15.048 13.787 1.00 56.18 80 GLY A O 1
ATOM 551 N N . LEU A 1 81 ? 7.751 -14.723 14.014 1.00 47.30 81 LEU A N 1
ATOM 552 C CA . LEU A 1 81 ? 8.049 -16.132 13.829 1.00 45.96 81 LEU A CA 1
ATOM 553 C C . LEU A 1 81 ? 7.603 -16.919 15.051 1.00 49.57 81 LEU A C 1
ATOM 554 O O . LEU A 1 81 ? 7.961 -16.536 16.163 1.00 47.19 81 LEU A O 1
ATOM 559 N N . PRO A 1 82 ? 6.833 -18.015 14.866 1.00 48.99 82 PRO A N 1
ATOM 560 C CA . PRO A 1 82 ? 6.542 -18.842 16.035 1.00 48.39 82 PRO A CA 1
ATOM 561 C C . PRO A 1 82 ? 7.699 -19.760 16.358 1.00 46.77 82 PRO A C 1
ATOM 562 O O . PRO A 1 82 ? 8.276 -20.394 15.454 1.00 45.75 82 PRO A O 1
ATOM 566 N N . ALA A 1 83 ? 8.019 -19.828 17.646 1.00 45.35 83 ALA A N 1
ATOM 567 C CA . ALA A 1 83 ? 9.033 -20.743 18.149 1.00 46.04 83 ALA A CA 1
ATOM 568 C C . ALA A 1 83 ? 8.834 -22.185 17.675 1.00 45.30 83 ALA A C 1
ATOM 569 O O . ALA A 1 83 ? 9.810 -22.899 17.435 1.00 44.75 83 ALA A O 1
ATOM 571 N N . GLU A 1 84 ? 7.585 -22.627 17.555 1.00 45.88 84 GLU A N 1
ATOM 572 C CA . GLU A 1 84 ? 7.334 -24.026 17.166 1.00 57.36 84 GLU A CA 1
ATOM 573 C C . GLU A 1 84 ? 7.773 -24.342 15.737 1.00 54.68 84 GLU A C 1
ATOM 574 O O . GLU A 1 84 ? 8.022 -25.504 15.412 1.00 57.66 84 GLU A O 1
ATOM 580 N N . GLN A 1 85 ? 7.874 -23.312 14.893 1.00 50.32 85 GLN A N 1
ATOM 581 C CA . GLN A 1 85 ? 8.375 -23.478 13.525 1.00 47.74 85 GLN A CA 1
ATOM 582 C C . GLN A 1 85 ? 9.891 -23.404 13.377 1.00 45.59 85 GLN A C 1
ATOM 583 O O . GLN A 1 85 ? 10.387 -23.361 12.249 1.00 42.50 85 GLN A O 1
ATOM 589 N N . LEU A 1 86 ? 10.643 -23.394 14.473 1.00 40.52 86 LEU A N 1
ATOM 590 C CA . LEU A 1 86 ? 12.087 -23.391 14.319 1.00 45.17 86 LEU A CA 1
ATOM 591 C C . LEU A 1 86 ? 12.755 -24.341 15.289 1.00 41.60 86 LEU A C 1
ATOM 592 O O . LEU A 1 86 ? 12.132 -24.791 16.240 1.00 45.74 86 LEU A O 1
ATOM 597 N N . THR A 1 87 ? 14.026 -24.628 15.032 1.00 34.81 87 THR A N 1
ATOM 598 C CA . THR A 1 87 ? 14.790 -25.568 15.847 1.00 36.74 87 THR A CA 1
ATOM 599 C C . THR A 1 87 ? 16.165 -25.007 16.154 1.00 33.67 87 THR A C 1
ATOM 600 O O . THR A 1 87 ? 16.950 -24.796 15.240 1.00 29.82 87 THR A O 1
ATOM 604 N N . VAL A 1 88 ? 16.449 -24.772 17.436 1.00 30.57 88 VAL A N 1
ATOM 605 C CA . VAL A 1 88 ? 17.702 -24.139 17.816 1.00 30.39 88 VAL A CA 1
ATOM 606 C C . VAL A 1 88 ? 18.794 -25.193 17.741 1.00 30.78 88 VAL A C 1
ATOM 607 O O . VAL A 1 88 ? 18.625 -26.314 18.247 1.00 31.08 88 VAL A O 1
ATOM 611 N N . ARG A 1 89 ? 19.905 -24.849 17.113 1.00 29.57 89 ARG A N 1
ATOM 612 C CA . ARG A 1 89 ? 21.016 -25.805 16.900 1.00 30.75 89 ARG A CA 1
ATOM 613 C C . ARG A 1 89 ? 22.134 -25.560 17.914 1.00 31.08 89 ARG A C 1
ATOM 614 O O . ARG 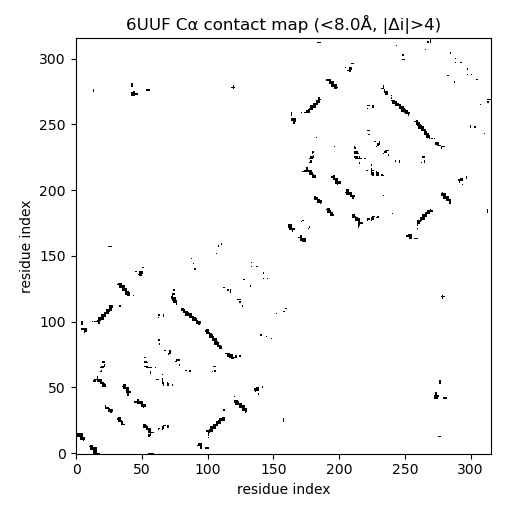A 1 89 ? 22.389 -26.393 18.768 1.00 29.83 89 ARG A O 1
ATOM 622 N N . THR A 1 90 ? 22.754 -24.403 17.887 1.00 28.14 90 THR A N 1
ATOM 623 C CA . THR A 1 90 ? 23.795 -24.118 18.877 1.00 33.35 90 THR A CA 1
ATOM 624 C C . THR A 1 90 ? 23.934 -22.598 19.086 1.00 34.95 90 THR A C 1
ATOM 625 O O . THR A 1 90 ? 23.194 -21.828 18.479 1.00 32.87 90 THR A O 1
ATOM 629 N N . THR A 1 91 ? 24.849 -22.196 19.977 1.00 34.65 91 THR A N 1
ATOM 630 C CA . THR A 1 91 ? 25.149 -20.800 20.239 1.00 34.20 91 THR A CA 1
ATOM 631 C C . THR A 1 91 ? 26.639 -20.592 19.988 1.00 36.41 91 THR A C 1
ATOM 632 O O . THR A 1 91 ? 27.440 -21.458 20.317 1.00 34.56 91 THR A O 1
ATOM 636 N N . VAL A 1 92 ? 26.991 -19.449 19.423 1.00 36.49 92 VAL A N 1
ATOM 637 C CA . VAL A 1 92 ? 28.390 -18.983 19.260 1.00 36.48 92 VAL A CA 1
ATOM 638 C C . VAL A 1 92 ? 28.559 -17.548 19.826 1.00 35.13 92 VAL A C 1
ATOM 639 O O . VAL A 1 92 ? 27.852 -16.601 19.426 1.00 32.46 92 VAL A O 1
ATOM 643 N N . VAL A 1 93 ? 29.504 -17.391 20.740 1.00 33.29 93 VAL A N 1
ATOM 644 C CA . VAL A 1 93 ? 29.831 -16.087 21.272 1.00 34.81 93 VAL A CA 1
ATOM 645 C C . VAL A 1 93 ? 30.624 -15.378 20.174 1.00 34.87 93 VAL A C 1
ATOM 646 O O . VAL A 1 93 ? 31.759 -15.748 19.916 1.00 35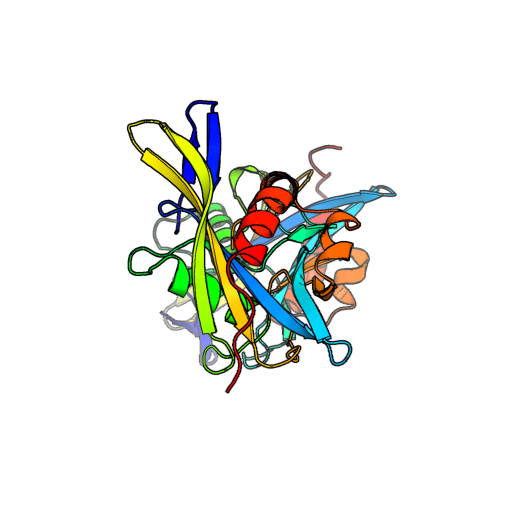.01 93 VAL A O 1
ATOM 650 N N . THR A 1 94 ? 29.995 -14.378 19.548 1.00 32.17 94 THR A N 1
ATOM 651 C CA . THR A 1 94 ? 30.545 -13.630 18.420 1.00 33.82 94 THR A CA 1
ATOM 652 C C . THR A 1 94 ? 31.132 -12.283 18.807 1.00 38.01 94 THR A C 1
ATOM 653 O O . THR A 1 94 ? 31.709 -11.618 17.966 1.00 40.93 94 THR A O 1
ATOM 657 N N . ALA A 1 95 ? 30.994 -11.883 20.074 1.00 37.20 95 ALA A N 1
ATOM 658 C CA . ALA A 1 95 ? 31.605 -10.662 20.582 1.00 37.38 95 ALA A CA 1
ATOM 659 C C . ALA A 1 95 ? 31.668 -10.701 22.109 1.00 38.51 95 ALA A C 1
ATOM 660 O O . ALA A 1 95 ? 30.721 -11.121 22.769 1.00 31.87 95 ALA A O 1
ATOM 662 N N . GLU A 1 96 ? 32.794 -10.249 22.639 1.00 39.17 96 GLU A N 1
ATOM 663 C CA . GLU A 1 96 ? 33.118 -10.349 24.042 1.00 46.10 96 GLU A CA 1
ATOM 664 C C . GLU A 1 96 ? 33.917 -9.112 24.438 1.00 46.47 96 GLU A C 1
ATOM 665 O O . GLU A 1 96 ? 34.966 -8.812 23.823 1.00 41.19 96 GLU A O 1
ATOM 671 N N . VAL A 1 97 ? 33.428 -8.389 25.443 1.00 42.11 97 VAL A N 1
ATOM 672 C CA . VAL A 1 97 ? 34.050 -7.121 25.811 1.00 43.72 97 VAL A CA 1
ATOM 673 C C . VAL A 1 97 ? 34.309 -7.136 27.278 1.00 40.58 97 VAL A C 1
ATOM 674 O O . VAL A 1 97 ? 33.397 -7.405 28.053 1.00 36.23 97 VAL A O 1
ATOM 678 N N . ALA A 1 98 ? 35.566 -6.864 27.635 1.00 43.00 98 ALA A N 1
ATOM 679 C CA . ALA A 1 98 ? 35.961 -6.608 28.999 1.00 46.92 98 ALA A CA 1
ATOM 680 C C . ALA A 1 98 ? 35.314 -5.288 29.441 1.00 49.82 98 ALA A C 1
ATOM 681 O O . ALA A 1 98 ? 35.634 -4.240 28.884 1.00 56.23 98 ALA A O 1
ATOM 683 N N . GLY A 1 99 ? 34.375 -5.373 30.389 1.00 50.69 99 GLY A N 1
ATOM 684 C CA . GLY A 1 99 ? 33.772 -4.213 31.029 1.00 62.51 99 GLY A CA 1
ATOM 685 C C . GLY A 1 99 ? 34.580 -3.727 32.239 1.00 69.04 99 GLY A C 1
ATOM 686 O O . GLY A 1 99 ? 35.463 -4.434 32.741 1.00 80.74 99 GLY A O 1
ATOM 687 N N . ILE A 1 100 ? 34.272 -2.519 32.709 1.00 69.83 100 ILE A N 1
ATOM 688 C CA . ILE A 1 100 ? 34.928 -1.945 33.896 1.00 70.98 100 ILE A CA 1
ATOM 689 C C . ILE A 1 100 ? 34.375 -2.635 35.131 1.00 69.15 100 ILE A C 1
ATOM 690 O O . ILE A 1 100 ? 33.161 -2.840 35.255 1.00 65.45 100 ILE A O 1
ATOM 695 N N . GLY A 1 101 ? 35.283 -2.986 36.038 1.00 72.57 101 GLY A N 1
ATOM 696 C CA . GLY A 1 101 ? 34.909 -3.536 37.338 1.00 72.67 101 GLY A CA 1
ATOM 697 C C . GLY A 1 101 ? 34.491 -4.985 37.275 1.00 70.38 101 GLY A C 1
ATOM 698 O O . GLY A 1 101 ? 33.450 -5.365 37.837 1.00 68.19 101 GLY A O 1
ATOM 699 N N . GLY A 1 102 ? 35.298 -5.781 36.566 1.00 68.69 102 GLY A N 1
ATOM 700 C CA . GLY A 1 102 ? 35.066 -7.211 36.418 1.00 66.20 102 GLY A CA 1
ATOM 701 C C . GLY A 1 102 ? 34.044 -7.595 35.366 1.00 71.23 102 GLY A C 1
ATOM 702 O O . GLY A 1 102 ? 34.130 -8.696 34.816 1.00 66.30 102 GLY A O 1
ATOM 703 N N . THR A 1 103 ? 33.099 -6.693 35.058 1.00 71.08 103 THR A N 1
ATOM 704 C CA . THR A 1 103 ? 31.899 -7.055 34.303 1.00 68.54 103 THR A CA 1
ATOM 705 C C . THR A 1 103 ? 32.173 -7.290 32.816 1.00 63.96 103 THR A C 1
ATOM 706 O O . THR A 1 103 ? 33.247 -6.985 32.291 1.00 55.77 103 THR A O 1
ATOM 710 N N . GLN A 1 104 ? 31.197 -7.898 32.168 1.00 63.47 104 GLN A N 1
ATOM 711 C CA . GLN A 1 104 ? 31.359 -8.383 30.813 1.00 63.07 104 GLN A CA 1
ATOM 712 C C . GLN A 1 104 ? 30.147 -8.056 29.958 1.00 57.05 104 GLN A C 1
ATOM 713 O O . GLN A 1 104 ? 29.015 -7.893 30.451 1.00 59.58 104 GLN A O 1
ATOM 719 N N . TRP A 1 105 ? 30.397 -7.939 28.671 1.00 41.72 105 TRP A N 1
ATOM 720 C CA . TRP A 1 105 ? 29.328 -7.828 27.729 1.00 38.42 105 TRP A CA 1
ATOM 721 C C . TRP A 1 105 ? 29.621 -8.806 26.614 1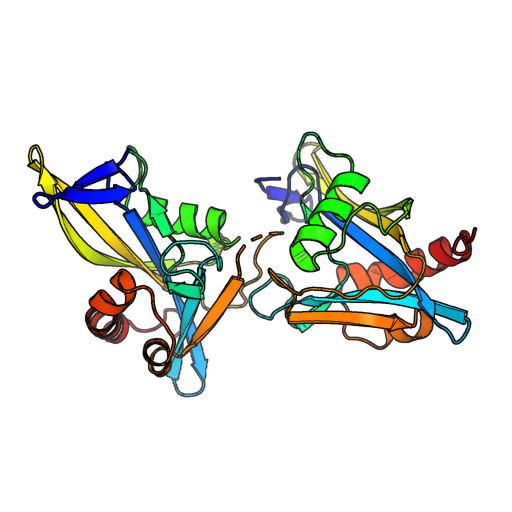.00 35.98 105 TRP A C 1
ATOM 722 O O . TRP A 1 105 ? 30.733 -8.866 26.108 1.00 32.46 105 TRP A O 1
ATOM 733 N N . THR A 1 106 ? 28.604 -9.541 26.199 1.00 34.76 106 THR A N 1
ATOM 734 C CA . THR A 1 106 ? 28.766 -10.401 25.039 1.00 34.57 106 THR A CA 1
ATOM 735 C C . THR A 1 106 ? 27.574 -10.297 24.125 1.00 32.13 106 THR A C 1
ATOM 736 O O . THR A 1 106 ? 26.437 -9.915 24.531 1.00 32.04 106 THR A O 1
ATOM 740 N N . TYR A 1 107 ? 27.836 -10.696 22.891 1.00 32.40 107 TYR A N 1
ATOM 741 C CA . TYR A 1 107 ? 26.822 -10.948 21.907 1.00 30.40 107 TYR A CA 1
ATOM 742 C C . TYR A 1 107 ? 26.933 -12.420 21.542 1.00 30.62 107 TYR A C 1
ATOM 743 O O . TYR A 1 107 ? 28.039 -12.877 21.128 1.00 28.56 107 TYR A O 1
ATOM 752 N N . THR A 1 108 ? 25.786 -13.098 21.581 1.00 27.23 108 THR A N 1
ATOM 753 C CA . THR A 1 108 ? 25.690 -14.500 21.296 1.00 29.72 108 THR A CA 1
ATOM 754 C C . THR A 1 108 ? 24.794 -14.724 20.099 1.00 30.27 108 THR A C 1
ATOM 755 O O . THR A 1 108 ? 23.605 -14.367 20.098 1.00 28.52 108 THR A O 1
ATOM 759 N N . THR A 1 109 ? 25.365 -15.362 19.083 1.00 30.13 109 THR A N 1
ATOM 760 C CA . THR A 1 109 ? 24.618 -15.765 17.897 1.00 28.83 109 THR A CA 1
ATOM 761 C C . THR A 1 109 ? 24.050 -17.152 18.138 1.00 30.45 109 THR A C 1
ATOM 762 O O . THR A 1 109 ? 24.775 -18.101 18.501 1.00 30.57 109 THR A O 1
ATOM 766 N N . VAL A 1 110 ? 22.745 -17.264 17.930 1.00 30.21 110 VAL A N 1
ATOM 767 C CA . VAL A 1 110 ? 22.047 -18.489 18.144 1.00 29.99 110 VAL A CA 1
ATOM 768 C C . VAL A 1 110 ? 21.667 -18.960 16.742 1.00 29.62 110 VAL A C 1
ATOM 769 O O . VAL A 1 110 ? 20.832 -18.331 16.059 1.00 28.72 110 VAL A O 1
ATOM 773 N N . ILE A 1 111 ? 22.279 -20.068 16.318 1.00 26.51 111 ILE A N 1
ATOM 774 C CA . ILE A 1 111 ? 22.007 -20.684 15.019 1.00 26.73 111 ILE A CA 1
ATOM 775 C C . ILE A 1 111 ? 20.761 -21.570 15.116 1.00 27.95 111 ILE A C 1
ATOM 776 O O . ILE A 1 111 ? 20.668 -22.419 15.989 1.00 30.38 111 ILE A O 1
ATOM 781 N N . ALA A 1 112 ? 19.828 -21.414 14.208 1.00 29.08 112 ALA A N 1
ATOM 782 C CA . ALA A 1 112 ? 18.635 -22.250 14.219 1.00 31.89 112 ALA A CA 1
ATOM 783 C C . ALA A 1 112 ? 18.232 -22.568 12.798 1.00 31.91 112 ALA A C 1
ATOM 784 O O . ALA A 1 112 ? 18.656 -21.857 11.868 1.00 32.13 112 ALA A O 1
ATOM 786 N N . ASP A 1 113 ? 17.441 -23.641 12.648 1.00 30.11 113 ASP A N 1
ATOM 787 C CA . ASP A 1 113 ? 16.897 -24.095 11.364 1.00 31.14 113 ASP A CA 1
ATOM 788 C C . ASP A 1 113 ? 15.353 -24.054 11.287 1.00 32.42 113 ASP A C 1
ATOM 789 O O . ASP A 1 113 ? 14.649 -24.328 12.248 1.00 30.09 113 ASP A O 1
ATOM 794 N N . ALA A 1 114 ? 14.845 -23.698 10.121 1.00 33.12 114 ALA A N 1
ATOM 795 C CA . ALA A 1 114 ? 13.441 -23.909 9.774 1.00 34.37 114 ALA A CA 1
ATOM 796 C C . ALA A 1 114 ? 13.371 -24.875 8.575 1.00 37.30 114 ALA A C 1
ATOM 797 O O . ALA A 1 114 ? 14.355 -25.039 7.808 1.00 36.96 114 ALA A O 1
ATOM 799 N N . ALA A 1 115 ? 12.200 -25.489 8.400 1.00 41.69 115 ALA A N 1
ATOM 800 C CA . ALA A 1 115 ? 11.980 -26.465 7.320 1.00 43.24 115 ALA A CA 1
ATOM 801 C C . ALA A 1 115 ? 11.957 -25.818 5.915 1.00 45.55 115 ALA A C 1
ATOM 802 O O . ALA A 1 115 ? 12.258 -26.479 4.931 1.00 48.43 115 ALA A O 1
ATOM 804 N N . GLU A 1 116 ? 11.645 -24.525 5.838 1.00 44.24 116 GLU A N 1
ATOM 805 C CA . GLU A 1 116 ? 11.491 -23.815 4.569 1.00 46.05 116 GLU A CA 1
ATOM 806 C C . GLU A 1 116 ? 11.588 -22.323 4.875 1.00 46.99 116 GLU A C 1
ATOM 807 O O . GLU A 1 116 ? 11.579 -21.938 6.042 1.00 44.65 116 GLU A O 1
ATOM 813 N N . PRO A 1 117 ? 11.697 -21.475 3.849 1.00 45.29 117 PRO A N 1
ATOM 814 C CA . PRO A 1 117 ? 11.714 -20.062 4.181 1.00 46.41 117 PRO A CA 1
ATOM 815 C C . PRO A 1 117 ? 10.328 -19.633 4.694 1.00 44.91 117 PRO A C 1
ATOM 816 O O . PRO A 1 117 ? 9.331 -19.864 4.019 1.00 50.13 117 PRO A O 1
ATOM 820 N N . LEU A 1 118 ? 10.290 -19.092 5.908 1.00 46.68 118 LEU A N 1
ATOM 821 C CA . LEU A 1 118 ? 9.043 -18.695 6.580 1.00 49.87 118 LEU A CA 1
ATOM 822 C C . LEU A 1 118 ? 8.557 -17.313 6.160 1.00 51.02 118 LEU A C 1
ATOM 823 O O . LEU A 1 118 ? 9.371 -16.416 5.863 1.00 50.69 118 LEU A O 1
ATOM 828 N N . HIS A 1 119 ? 7.228 -17.157 6.151 1.00 52.36 119 HIS A N 1
ATOM 829 C CA . HIS A 1 119 ? 6.560 -15.844 6.041 1.00 55.24 119 HIS A CA 1
ATOM 830 C C . HIS A 1 119 ? 6.745 -15.082 7.346 1.00 51.29 119 HIS A C 1
ATOM 831 O O . HIS A 1 119 ? 6.606 -15.646 8.441 1.00 56.28 119 HIS A O 1
ATOM 838 N N . THR A 1 120 ? 7.057 -13.805 7.221 1.00 44.05 120 THR A N 1
ATOM 839 C CA . THR A 1 120 ? 7.383 -12.944 8.351 1.00 42.28 120 THR A CA 1
ATOM 840 C C . THR A 1 120 ? 6.342 -11.818 8.337 1.00 45.78 120 THR A C 1
ATOM 841 O O . THR A 1 120 ? 5.822 -11.463 7.269 1.00 42.81 120 THR A O 1
ATOM 845 N N . VAL A 1 121 ? 6.024 -11.296 9.520 1.00 48.23 121 VAL A N 1
ATOM 846 C CA . VAL A 1 121 ? 5.280 -10.056 9.664 1.00 55.43 121 VAL A CA 1
ATOM 847 C C . VAL A 1 121 ? 6.226 -9.045 10.315 1.00 58.02 121 VAL A C 1
ATOM 848 O O . VAL A 1 121 ? 6.535 -9.197 11.497 1.00 57.36 121 VAL A O 1
ATOM 852 N N . PRO A 1 122 ? 6.713 -8.033 9.542 1.00 65.21 122 PRO A N 1
ATOM 853 C CA . PRO A 1 122 ? 7.665 -7.081 10.137 1.00 66.73 122 PRO A CA 1
ATOM 854 C C . PRO A 1 122 ? 7.014 -6.186 11.207 1.00 71.58 122 PRO A C 1
ATOM 855 O O . PRO A 1 122 ? 5.823 -5.852 11.122 1.00 74.88 122 PRO A O 1
ATOM 859 N N . ASN A 1 123 ? 7.796 -5.878 12.232 1.00 72.43 123 ASN A N 1
ATOM 860 C CA . ASN A 1 123 ? 7.391 -5.017 13.320 1.00 75.79 123 ASN A CA 1
ATOM 861 C C . ASN A 1 123 ? 8.671 -4.428 13.943 1.00 78.66 123 ASN A C 1
ATOM 862 O O . ASN A 1 123 ? 9.777 -4.793 13.530 1.00 66.29 123 ASN A O 1
ATOM 867 N N . ARG A 1 124 ? 8.538 -3.513 14.906 1.00 80.22 124 ARG A N 1
ATOM 868 C CA . ARG A 1 124 ? 9.700 -2.950 15.599 1.00 85.30 124 ARG A CA 1
ATOM 869 C C . ARG A 1 124 ? 10.646 -2.243 14.586 1.00 80.92 124 ARG A C 1
ATOM 870 O O . ARG A 1 124 ? 10.154 -1.455 13.758 1.00 71.52 124 ARG A O 1
ATOM 878 N N . GLU A 1 125 ? 11.952 -2.556 14.594 1.00 74.36 125 GLU A N 1
ATOM 879 C CA . GLU A 1 125 ? 12.925 -1.906 13.678 1.00 78.04 125 GLU A CA 1
ATOM 880 C C . GLU A 1 125 ? 13.078 -2.644 12.319 1.00 79.37 125 GLU A C 1
ATOM 881 O O . GLU A 1 125 ? 13.991 -2.333 11.525 1.00 70.14 125 GLU A O 1
ATOM 887 N N . SER A 1 126 ? 12.187 -3.608 12.055 1.00 75.93 126 SER A N 1
ATOM 888 C CA . SER A 1 126 ? 12.205 -4.364 10.803 1.00 73.43 126 SER A CA 1
ATOM 889 C C . SER A 1 126 ? 11.670 -3.467 9.706 1.00 69.50 126 SER A C 1
ATOM 890 O O . SER A 1 126 ? 10.444 -3.294 9.549 1.00 66.83 126 SER A O 1
ATOM 893 N N . ALA A 1 127 ? 12.622 -2.833 9.024 1.00 59.30 127 ALA A N 1
ATOM 894 C CA . ALA A 1 127 ? 12.338 -2.054 7.833 1.00 69.40 127 ALA A CA 1
ATOM 895 C C . ALA A 1 127 ? 12.043 -3.050 6.718 1.00 66.73 127 ALA A C 1
ATOM 896 O O . ALA A 1 127 ? 11.107 -2.869 5.930 1.00 69.88 127 ALA A O 1
ATOM 898 N N . GLU A 1 128 ? 12.864 -4.095 6.677 1.00 53.17 128 GLU A N 1
ATOM 899 C CA . GLU A 1 128 ? 12.599 -5.270 5.884 1.00 50.84 128 GLU A CA 1
ATOM 900 C C . GLU A 1 128 ? 13.253 -6.489 6.595 1.00 38.19 128 GLU A C 1
ATOM 901 O O . GLU A 1 128 ? 14.190 -6.373 7.412 1.00 36.55 128 GLU A O 1
ATOM 907 N N . LEU A 1 129 ? 12.661 -7.635 6.344 1.00 38.41 129 LEU A N 1
ATOM 908 C CA . LEU A 1 129 ? 13.276 -8.919 6.579 1.00 37.75 129 LEU A CA 1
ATOM 909 C C . LEU A 1 129 ? 13.379 -9.614 5.244 1.00 37.45 129 LEU A C 1
ATOM 910 O O . LEU A 1 129 ? 12.444 -9.590 4.437 1.00 37.23 129 LEU A O 1
ATOM 915 N N . ARG A 1 130 ? 14.515 -10.261 5.025 1.00 35.97 130 ARG A N 1
ATOM 916 C CA . ARG A 1 130 ? 14.756 -10.900 3.773 1.00 37.80 130 ARG A CA 1
ATOM 917 C C . ARG A 1 130 ? 15.585 -12.180 3.949 1.00 35.79 130 ARG A C 1
ATOM 918 O O . ARG A 1 130 ? 16.597 -12.222 4.694 1.00 30.88 130 ARG A O 1
ATOM 926 N N . TRP A 1 131 ? 15.115 -13.220 3.275 1.00 32.83 131 TRP A N 1
ATOM 927 C CA . TRP A 1 131 ? 15.840 -14.450 3.172 1.00 32.94 131 TRP A CA 1
ATOM 928 C C . TRP A 1 131 ? 16.943 -14.221 2.179 1.00 33.37 131 TRP A C 1
ATOM 929 O O . TRP A 1 131 ? 16.678 -13.735 1.083 1.00 37.50 131 TRP A O 1
ATOM 940 N N . VAL A 1 132 ? 18.176 -14.524 2.560 1.00 31.31 132 VAL A N 1
ATOM 941 C CA . VAL A 1 132 ? 19.363 -14.207 1.717 1.00 31.21 132 VAL A CA 1
ATOM 942 C C . VAL A 1 132 ? 20.213 -15.460 1.603 1.00 30.66 132 VAL A C 1
ATOM 943 O O . VAL A 1 132 ? 20.558 -16.073 2.596 1.00 34.17 132 VAL A O 1
ATOM 947 N N . LEU A 1 133 ? 20.531 -15.880 0.397 1.00 31.71 133 LEU A N 1
ATOM 948 C CA . LEU A 1 133 ? 21.425 -17.032 0.242 1.00 33.32 133 LEU A CA 1
ATOM 949 C C . LEU A 1 133 ? 22.709 -16.788 1.044 1.00 33.49 133 LEU A C 1
ATOM 950 O O . LEU A 1 133 ? 23.232 -15.689 1.007 1.00 29.05 133 LEU A O 1
ATOM 955 N N . GLU A 1 134 ? 23.140 -17.801 1.805 1.00 32.39 134 GLU A N 1
ATOM 956 C CA . GLU A 1 134 ? 24.361 -17.735 2.586 1.00 37.24 134 GLU A CA 1
ATOM 957 C C . GLU A 1 134 ? 25.570 -17.173 1.857 1.00 35.89 134 GLU A C 1
ATOM 958 O O . GLU A 1 134 ? 26.297 -16.363 2.405 1.00 37.57 134 GLU A O 1
ATOM 964 N N . ASP A 1 135 ? 25.779 -17.607 0.620 1.00 39.64 135 ASP A N 1
ATOM 965 C CA . ASP A 1 135 ? 26.876 -17.091 -0.240 1.00 45.21 135 ASP A CA 1
ATOM 966 C C . ASP A 1 135 ? 26.735 -15.623 -0.610 1.00 41.49 135 ASP A C 1
ATOM 967 O O . ASP A 1 135 ? 27.716 -14.994 -1.051 1.00 40.12 135 ASP A O 1
ATOM 972 N N . GLN A 1 136 ? 25.514 -15.085 -0.504 1.00 37.66 136 GLN A N 1
ATOM 973 C CA . GLN A 1 136 ? 25.256 -13.683 -0.865 1.00 37.67 136 GLN A CA 1
ATOM 974 C C . GLN A 1 136 ? 25.129 -12.728 0.314 1.00 35.02 136 GLN A C 1
ATOM 975 O O . GLN A 1 136 ? 25.058 -11.510 0.102 1.00 34.21 136 GLN A O 1
ATOM 981 N N . VAL A 1 137 ? 25.166 -13.251 1.548 1.00 34.13 137 VAL A N 1
ATOM 982 C CA . VAL A 1 137 ? 25.067 -12.399 2.742 1.00 32.18 137 VAL A CA 1
ATOM 983 C C . VAL A 1 137 ? 26.120 -11.284 2.748 1.00 31.18 137 VAL A C 1
ATOM 984 O O . VAL A 1 137 ? 25.780 -10.127 2.978 1.00 32.03 137 VAL A O 1
ATOM 988 N N . ALA A 1 138 ? 27.382 -11.627 2.483 1.00 31.51 138 ALA A N 1
ATOM 989 C CA . ALA A 1 138 ? 28.503 -10.664 2.514 1.00 31.41 138 ALA A CA 1
ATOM 990 C C . ALA A 1 138 ? 28.482 -9.621 1.411 1.00 32.74 138 ALA A C 1
ATOM 991 O O . ALA A 1 138 ? 29.264 -8.671 1.443 1.00 35.66 138 ALA A O 1
ATOM 993 N N . ASP A 1 139 ? 27.626 -9.806 0.409 1.00 32.34 139 ASP A N 1
ATOM 994 C CA . ASP A 1 139 ? 27.403 -8.759 -0.603 1.00 32.63 139 ASP A CA 1
ATOM 995 C C . ASP A 1 139 ? 26.677 -7.564 -0.050 1.00 33.90 139 ASP A C 1
ATOM 996 O O . ASP A 1 139 ? 26.824 -6.477 -0.579 1.00 33.08 139 ASP A O 1
ATOM 1001 N N . LEU A 1 140 ? 25.909 -7.743 1.026 1.00 34.95 140 LEU A N 1
ATOM 1002 C CA . LEU A 1 140 ? 25.088 -6.670 1.580 1.00 34.07 140 LEU A CA 1
ATOM 1003 C C . LEU A 1 140 ? 25.881 -5.748 2.485 1.00 33.86 140 LEU A C 1
ATOM 1004 O O . LEU A 1 140 ? 26.904 -6.148 3.007 1.00 36.64 140 LEU A O 1
ATOM 1009 N N . PRO A 1 141 ? 25.386 -4.509 2.678 1.00 36.18 141 PRO A N 1
ATOM 1010 C CA . PRO A 1 141 ? 25.944 -3.603 3.684 1.00 35.41 141 PRO A CA 1
ATOM 1011 C C . PRO A 1 141 ? 25.579 -4.100 5.067 1.00 33.17 141 PRO A C 1
ATOM 1012 O O . PRO A 1 141 ? 24.433 -3.978 5.491 1.00 36.82 141 PRO A O 1
ATOM 1016 N N . LEU A 1 142 ? 26.528 -4.741 5.724 1.00 34.76 142 LEU A N 1
ATOM 1017 C CA . LEU A 1 142 ? 26.262 -5.441 6.970 1.00 34.75 142 LEU A CA 1
ATOM 1018 C C . LEU A 1 142 ? 26.538 -4.540 8.154 1.00 37.54 142 LEU A C 1
ATOM 1019 O O . LEU A 1 142 ? 27.421 -3.669 8.109 1.00 36.43 142 LEU A O 1
ATOM 1024 N N . HIS A 1 143 ? 25.791 -4.769 9.232 1.00 41.37 143 HIS A N 1
ATOM 1025 C CA . HIS A 1 143 ? 26.141 -4.189 10.525 1.00 41.75 143 HIS A CA 1
ATOM 1026 C C . HIS A 1 143 ? 27.636 -4.532 10.804 1.00 38.42 143 HIS A C 1
ATOM 1027 O O . HIS A 1 143 ? 28.024 -5.684 10.676 1.00 39.00 143 HIS A O 1
ATOM 1034 N N . PRO A 1 144 ? 28.479 -3.544 11.133 1.00 40.04 144 PRO A N 1
ATOM 1035 C CA . PRO A 1 144 ? 29.932 -3.831 11.209 1.00 38.73 144 PRO A CA 1
ATOM 1036 C C . PRO A 1 144 ? 30.337 -4.890 12.220 1.00 38.14 144 PRO A C 1
ATOM 1037 O O . PRO A 1 144 ? 31.372 -5.497 12.036 1.00 38.82 144 PRO A O 1
ATOM 1041 N N . GLY A 1 145 ? 29.589 -5.016 13.325 1.00 39.12 145 GLY A N 1
ATOM 1042 C CA . GLY A 1 145 ? 29.719 -6.136 14.295 1.00 39.27 145 GLY A CA 1
ATOM 1043 C C . GLY A 1 145 ? 29.421 -7.513 13.717 1.00 38.73 145 GLY A C 1
ATOM 1044 O O . GLY A 1 145 ? 30.196 -8.455 13.840 1.00 39.51 145 GLY A O 1
ATOM 1045 N N . PHE A 1 146 ? 28.297 -7.605 13.030 1.00 38.52 146 PHE A N 1
ATOM 1046 C CA . PHE A 1 146 ? 27.950 -8.801 12.304 1.00 38.77 146 PHE A CA 1
ATOM 1047 C C . PHE A 1 146 ? 28.976 -9.148 11.213 1.00 34.98 146 PHE A C 1
ATOM 1048 O O . PHE A 1 146 ? 29.432 -10.267 11.128 1.00 33.57 146 PHE A O 1
ATOM 1056 N N . ALA A 1 147 ? 29.352 -8.176 10.405 1.00 36.85 147 ALA A N 1
ATOM 1057 C CA . ALA A 1 147 ? 30.292 -8.440 9.311 1.00 39.69 147 ALA A CA 1
ATOM 1058 C C . ALA A 1 147 ? 31.628 -8.958 9.832 1.00 42.47 147 ALA A C 1
ATOM 1059 O O . ALA A 1 147 ? 32.255 -9.760 9.180 1.00 42.05 147 ALA A O 1
ATOM 1061 N N . ALA A 1 148 ? 32.037 -8.495 11.012 1.00 43.92 148 ALA A N 1
ATOM 1062 C CA . ALA A 1 148 ? 33.283 -8.896 11.627 1.00 41.81 148 ALA A CA 1
ATOM 1063 C C . ALA A 1 148 ? 33.230 -10.363 12.014 1.00 45.35 148 ALA A C 1
ATOM 1064 O O . ALA A 1 148 ? 34.265 -11.030 12.057 1.00 46.19 148 ALA A O 1
ATOM 1066 N N . SER A 1 149 ? 32.015 -10.849 12.304 1.00 42.28 149 SER A N 1
ATOM 1067 C CA . SER A 1 149 ? 31.769 -12.232 12.690 1.00 38.45 149 SER A CA 1
ATOM 1068 C C . SER A 1 149 ? 31.367 -13.164 11.595 1.00 35.07 149 SER A C 1
ATOM 1069 O O . SER A 1 149 ? 31.430 -14.379 11.787 1.00 31.97 149 SER A O 1
ATOM 1072 N N . TRP A 1 150 ? 30.907 -12.623 10.463 1.00 33.69 150 TRP A N 1
ATOM 1073 C CA . TRP A 1 150 ? 30.233 -13.439 9.476 1.00 32.79 150 TRP A CA 1
ATOM 1074 C C . TRP A 1 150 ? 31.062 -14.619 8.994 1.00 32.97 150 TRP A C 1
ATOM 1075 O O . TRP A 1 150 ? 30.551 -15.741 8.930 1.00 27.77 150 TRP A O 1
ATOM 1086 N N . GLN A 1 151 ? 32.336 -14.404 8.657 1.00 34.41 151 GLN A N 1
ATOM 1087 C CA . GLN A 1 151 ? 33.122 -15.519 8.090 1.00 36.59 151 GLN A CA 1
ATOM 1088 C C . GLN A 1 151 ? 33.230 -16.638 9.094 1.00 34.53 151 GLN A C 1
ATOM 1089 O O . GLN A 1 151 ? 33.084 -17.814 8.749 1.00 34.36 151 GLN A O 1
ATOM 1095 N N . ARG A 1 152 ? 33.478 -16.264 10.355 1.00 38.76 152 ARG A N 1
ATOM 1096 C CA . ARG A 1 152 ? 33.545 -17.231 11.427 1.00 39.18 152 ARG A CA 1
ATOM 1097 C C . ARG A 1 152 ? 32.216 -18.005 11.577 1.00 38.49 152 ARG A C 1
ATOM 1098 O O . ARG A 1 152 ? 32.235 -19.239 11.607 1.00 37.52 152 ARG A O 1
ATOM 1106 N N . LEU A 1 153 ? 31.075 -17.301 11.584 1.00 34.73 153 LEU A N 1
ATOM 1107 C CA . LEU A 1 153 ? 29.769 -17.985 11.583 1.00 34.81 153 LEU A CA 1
ATOM 1108 C C . LEU A 1 153 ? 29.588 -18.939 10.430 1.00 35.33 153 LEU A C 1
ATOM 1109 O O . LEU A 1 153 ? 28.981 -19.988 10.598 1.00 32.48 153 LEU A O 1
ATOM 1114 N N . ARG A 1 154 ? 30.067 -18.574 9.239 1.00 36.44 154 ARG A N 1
ATOM 1115 C CA . ARG A 1 154 ? 29.993 -19.500 8.105 1.00 38.28 154 ARG A CA 1
ATOM 1116 C C . ARG A 1 154 ? 30.757 -20.793 8.341 1.00 39.73 154 ARG A C 1
ATOM 1117 O O . ARG A 1 154 ? 30.282 -21.883 7.983 1.00 35.61 154 ARG A O 1
ATOM 1125 N N . GLU A 1 155 ? 31.957 -20.663 8.919 1.00 42.27 155 GLU A N 1
ATOM 1126 C CA . GLU A 1 155 ? 32.781 -21.847 9.223 1.00 43.24 155 GLU A CA 1
ATOM 1127 C C . GLU A 1 155 ? 32.012 -22.759 10.200 1.00 39.36 155 GLU A C 1
ATOM 1128 O O . GLU A 1 155 ? 31.915 -23.967 10.031 1.00 41.54 155 GLU A O 1
ATOM 1134 N N . VAL A 1 156 ? 31.426 -22.148 11.203 1.00 37.85 156 VAL A N 1
ATOM 1135 C CA . VAL A 1 156 ? 30.572 -22.878 12.113 1.00 37.05 156 VAL A CA 1
ATOM 1136 C C . VAL A 1 156 ? 29.337 -23.442 11.434 1.00 36.45 156 VAL A C 1
ATOM 1137 O O . VAL A 1 156 ? 29.014 -24.592 11.620 1.00 36.71 156 VAL A O 1
ATOM 1141 N N . THR A 1 157 ? 28.630 -22.670 10.644 1.00 36.93 157 THR A N 1
ATOM 1142 C CA . THR A 1 157 ? 27.408 -23.237 10.047 1.00 40.74 157 THR A CA 1
ATOM 1143 C C . THR A 1 157 ? 27.740 -24.451 9.171 1.00 37.04 157 THR A C 1
ATOM 1144 O O . THR A 1 157 ? 26.965 -25.406 9.119 1.00 33.97 157 THR A O 1
ATOM 1148 N N . ALA A 1 158 ? 28.906 -24.426 8.515 1.00 38.42 158 ALA A N 1
ATOM 1149 C CA . ALA A 1 158 ? 29.282 -25.490 7.587 1.00 40.83 158 ALA A CA 1
ATOM 1150 C C . ALA A 1 158 ? 29.560 -26.784 8.312 1.00 41.20 158 ALA A C 1
ATOM 1151 O O . ALA A 1 158 ? 29.514 -27.840 7.690 1.00 41.63 158 ALA A O 1
ATOM 1153 N N . THR A 1 159 ? 29.830 -26.725 9.616 1.00 40.89 159 THR A N 1
ATOM 1154 C CA . THR A 1 159 ? 29.978 -27.954 10.393 1.00 39.88 159 THR A CA 1
ATOM 1155 C C . THR A 1 159 ? 28.667 -28.465 10.999 1.00 43.37 159 THR A C 1
ATOM 1156 O O . THR A 1 159 ? 28.713 -29.438 11.694 1.00 51.64 159 THR A O 1
ATOM 1160 N N . ILE A 1 160 ? 27.522 -27.815 10.783 1.00 42.85 160 ILE A N 1
ATOM 1161 C CA . ILE A 1 160 ? 26.230 -28.404 11.151 1.00 44.31 160 ILE A CA 1
ATOM 1162 C C . ILE A 1 160 ? 25.266 -28.240 10.006 1.00 47.32 160 ILE A C 1
ATOM 1163 O O . ILE A 1 160 ? 24.637 -27.212 9.899 1.00 45.09 160 ILE A O 1
ATOM 1168 N N . PRO A 1 161 ? 25.126 -29.258 9.144 1.00 53.39 161 PRO A N 1
ATOM 1169 C CA . PRO A 1 161 ? 24.117 -29.141 8.074 1.00 53.64 161 PRO A CA 1
ATOM 1170 C C . PRO A 1 161 ? 22.692 -29.127 8.586 1.00 49.61 161 PRO A C 1
ATOM 1171 O O . PRO A 1 161 ? 22.411 -29.629 9.679 1.00 39.98 161 PRO A O 1
ATOM 1175 N N . LEU A 1 162 ? 21.801 -28.553 7.784 1.00 54.23 162 LEU A N 1
ATOM 1176 C CA . LEU A 1 162 ? 20.408 -28.431 8.176 1.00 53.71 162 LEU A CA 1
ATOM 1177 C C . LEU A 1 162 ? 19.837 -29.810 8.395 1.00 51.49 162 LEU A C 1
ATOM 1178 O O . LEU A 1 162 ? 20.273 -30.765 7.794 1.00 47.34 162 LEU A O 1
ATOM 1183 N N . LEU A 1 163 ? 18.826 -29.865 9.246 1.00 57.61 163 LEU A N 1
ATOM 1184 C CA . LEU A 1 163 ? 18.120 -31.087 9.578 1.00 58.35 163 LEU A CA 1
ATOM 1185 C C . LEU A 1 163 ? 17.170 -31.529 8.490 1.00 62.34 163 LEU A C 1
ATOM 1186 O O . LEU A 1 163 ? 16.932 -30.809 7.528 1.00 62.16 163 LEU A O 1
ATOM 1191 N N . ASN A 1 164 ? 16.636 -32.734 8.655 1.00 69.98 164 ASN A N 1
ATOM 1192 C CA . ASN A 1 164 ? 15.388 -33.136 7.982 1.00 76.43 164 ASN A CA 1
ATOM 1193 C C . ASN A 1 164 ? 14.581 -34.076 8.884 1.00 79.12 164 ASN A C 1
ATOM 1194 O O . ASN A 1 164 ? 14.979 -34.373 10.029 1.00 75.18 164 ASN A O 1
ATOM 1199 N N . ARG A 1 165 ? 13.411 -34.467 8.382 1.00 83.73 165 ARG A N 1
ATOM 1200 C CA . ARG A 1 165 ? 12.574 -35.529 8.961 1.00 78.35 165 ARG A CA 1
ATOM 1201 C C . ARG A 1 165 ? 12.213 -35.336 10.442 1.00 73.64 165 ARG A C 1
ATOM 1202 O O . ARG A 1 165 ? 11.523 -34.375 10.806 1.00 70.36 165 ARG A O 1
ATOM 1210 N N . GLY B 1 7 ? -2.968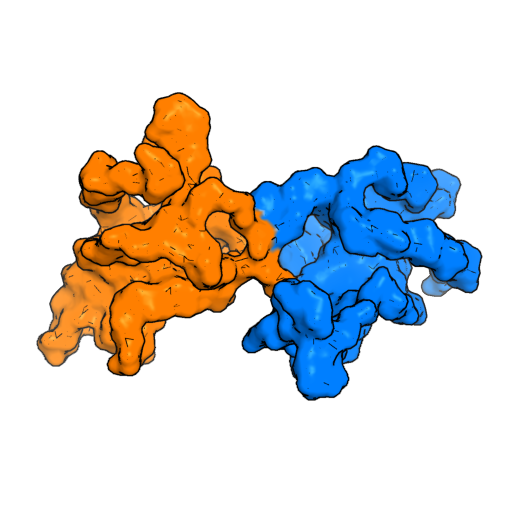 4.928 38.846 1.00 53.84 7 GLY B N 1
ATOM 1211 C CA . GLY B 1 7 ? -4.336 5.403 39.133 1.00 51.17 7 GLY B CA 1
ATOM 1212 C C . GLY B 1 7 ? -4.888 6.298 38.050 1.00 50.57 7 GLY B C 1
ATOM 1213 O O . GLY B 1 7 ? -4.149 7.029 37.395 1.00 44.87 7 GLY B O 1
ATOM 1214 N N . TRP B 1 8 ? -6.205 6.215 37.870 1.00 51.22 8 TRP B N 1
ATOM 1215 C CA . TRP B 1 8 ? -6.925 7.022 36.895 1.00 48.89 8 TRP B CA 1
ATOM 1216 C C . TRP B 1 8 ? -7.313 8.288 37.580 1.00 47.94 8 TRP B C 1
ATOM 1217 O O . TRP B 1 8 ? -7.484 8.275 38.789 1.00 47.11 8 TRP B O 1
ATOM 1228 N N . VAL B 1 9 ? -7.336 9.394 36.838 1.00 45.47 9 VAL B N 1
ATOM 1229 C CA . VAL B 1 9 ? -7.990 10.610 37.275 1.00 42.24 9 VAL B CA 1
ATOM 1230 C C . VAL B 1 9 ? -9.291 10.639 36.495 1.00 46.55 9 VAL B C 1
ATOM 1231 O O . VAL B 1 9 ? -9.289 10.489 35.258 1.00 44.49 9 VAL B O 1
ATOM 1235 N N . MET B 1 10 ? -10.399 10.767 37.214 1.00 45.55 10 MET B N 1
ATOM 1236 C CA . MET B 1 10 ? -11.697 10.921 36.587 1.00 46.94 10 MET B CA 1
ATOM 1237 C C . MET B 1 10 ? -11.937 12.412 36.396 1.00 42.65 10 MET B C 1
ATOM 1238 O O . MET B 1 10 ? -11.804 13.205 37.342 1.00 44.82 10 MET B O 1
ATOM 1243 N N . SER B 1 11 ? -12.296 12.804 35.177 1.00 38.09 11 SER B N 1
ATOM 1244 C CA . SER B 1 11 ? -12.603 14.199 34.876 1.00 34.04 11 SER B CA 1
ATOM 1245 C C . SER B 1 11 ? -14.003 14.534 35.400 1.00 34.51 11 SER B C 1
ATOM 1246 O O . SER B 1 11 ? -14.769 13.655 35.718 1.00 35.12 11 SER B O 1
ATOM 1249 N N . GLU B 1 12 ? -14.332 15.807 35.443 1.00 37.40 12 GLU B N 1
ATOM 1250 C CA . GLU B 1 12 ? -15.630 16.245 35.924 1.00 45.76 12 GLU B CA 1
ATOM 1251 C C . GLU B 1 12 ? -16.807 15.637 35.160 1.00 45.99 12 GLU B C 1
ATOM 1252 O O . GLU B 1 12 ? -17.845 15.447 35.751 1.00 53.54 12 GLU B O 1
ATOM 1258 N N . ASN B 1 13 ? -16.627 15.268 33.894 1.00 46.48 13 ASN B N 1
ATOM 1259 C CA . ASN B 1 13 ? -17.679 14.585 33.134 1.00 50.15 13 ASN B CA 1
ATOM 1260 C C . ASN B 1 13 ? -17.661 13.065 33.155 1.00 46.55 13 ASN B C 1
ATOM 1261 O O . ASN B 1 13 ? -18.538 12.428 32.578 1.00 51.87 13 ASN B O 1
ATOM 1266 N N . GLY B 1 14 ? -16.675 12.471 33.789 1.00 41.12 14 GLY B N 1
ATOM 1267 C CA . GLY B 1 14 ? -16.585 11.029 33.813 1.00 39.20 14 GLY B CA 1
ATOM 1268 C C . GLY B 1 14 ? -15.567 10.452 32.857 1.00 38.16 14 GLY B C 1
ATOM 1269 O O . GLY B 1 14 ? -15.480 9.248 32.741 1.00 41.24 14 GLY B O 1
ATOM 1270 N N . ALA B 1 15 ? -14.757 11.265 32.178 1.00 37.71 15 ALA B N 1
ATOM 1271 C CA . ALA B 1 15 ? -13.649 10.666 31.392 1.00 34.11 15 ALA B CA 1
ATOM 1272 C C . ALA B 1 15 ? -12.533 10.179 32.330 1.00 34.64 15 ALA B C 1
ATOM 1273 O O . ALA B 1 15 ? -12.467 10.604 33.485 1.00 34.57 15 ALA B O 1
ATOM 1275 N N . ARG B 1 16 ? -11.685 9.278 31.851 1.00 35.85 16 ARG B N 1
ATOM 1276 C CA . ARG B 1 16 ? -10.613 8.688 32.649 1.00 39.61 16 ARG B CA 1
ATOM 1277 C C . ARG B 1 16 ? -9.252 8.952 31.967 1.00 38.81 16 ARG B C 1
ATOM 1278 O O . ARG B 1 16 ? -9.093 8.666 30.802 1.00 33.41 16 ARG B O 1
ATOM 1286 N N . PHE B 1 17 ? -8.291 9.474 32.703 1.00 35.69 17 PHE B N 1
ATOM 1287 C CA . PHE B 1 17 ? -6.971 9.806 32.160 1.00 37.32 17 PHE B CA 1
ATOM 1288 C C . PHE B 1 17 ? -5.947 9.180 33.051 1.00 39.17 17 PHE B C 1
ATOM 1289 O O . PHE B 1 17 ? -6.056 9.231 34.296 1.00 37.73 17 PHE B O 1
ATOM 1297 N N . TRP B 1 18 ? -4.978 8.518 32.432 1.00 36.94 18 TRP B N 1
ATOM 1298 C CA . TRP B 1 18 ? -4.075 7.682 33.194 1.00 38.16 18 TRP B CA 1
ATOM 1299 C C . TRP B 1 18 ? -2.973 8.550 33.822 1.00 33.94 18 TRP B C 1
ATOM 1300 O O . TRP B 1 18 ? -2.411 9.419 33.170 1.00 36.45 18 TRP B O 1
ATOM 1311 N N . GLY B 1 19 ? -2.725 8.316 35.100 1.00 34.32 19 GLY B N 1
ATOM 1312 C CA . GLY B 1 19 ? -1.663 8.962 35.868 1.00 32.15 19 GLY B CA 1
ATOM 1313 C C . GLY B 1 19 ? -2.154 10.033 36.822 1.00 27.97 19 GLY B C 1
ATOM 1314 O O . GLY B 1 19 ? -2.610 11.071 36.373 1.00 27.53 19 GLY B O 1
ATOM 1315 N N . ARG B 1 20 ? -2.005 9.819 38.125 1.00 27.43 20 ARG B N 1
ATOM 1316 C CA . ARG B 1 20 ? -2.519 10.782 39.121 1.00 30.86 20 ARG B CA 1
ATOM 1317 C C . ARG B 1 20 ? -1.786 12.115 39.051 1.00 27.27 20 ARG B C 1
ATOM 1318 O O . ARG B 1 20 ? -2.337 13.133 39.369 1.00 27.34 20 ARG B O 1
ATOM 1326 N N . HIS B 1 21 ? -0.525 12.083 38.610 1.00 28.04 21 HIS B N 1
ATOM 1327 C CA . HIS B 1 21 ? 0.299 13.243 38.495 1.00 26.54 21 HIS B CA 1
ATOM 1328 C C . HIS B 1 21 ? 0.334 13.775 37.045 1.00 31.00 21 HIS B C 1
ATOM 1329 O O . HIS B 1 21 ? 1.201 14.601 36.710 1.00 31.46 21 HIS B O 1
ATOM 1336 N N . GLY B 1 22 ? -0.599 13.337 36.198 1.00 29.09 22 GLY B N 1
ATOM 1337 C CA . GLY B 1 22 ? -0.599 13.719 34.803 1.00 29.87 22 GLY B CA 1
ATOM 1338 C C . GLY B 1 22 ? 0.476 12.976 34.024 1.00 30.47 22 GLY B C 1
ATOM 1339 O O . GLY B 1 22 ? 1.056 11.977 34.500 1.00 28.64 22 GLY B O 1
ATOM 1340 N N . ALA B 1 23 ? 0.696 13.453 32.803 1.00 31.91 23 ALA B N 1
ATOM 1341 C CA . ALA B 1 23 ? 1.499 12.726 31.859 1.00 28.51 23 ALA B CA 1
ATOM 1342 C C . ALA B 1 23 ? 2.461 13.688 31.187 1.00 28.78 23 ALA B C 1
ATOM 1343 O O . ALA B 1 23 ? 2.245 14.877 31.198 1.00 24.71 23 ALA B O 1
ATOM 1345 N N . ALA B 1 24 ? 3.490 13.148 30.547 1.00 30.21 24 ALA B N 1
ATOM 1346 C CA . ALA B 1 24 ? 4.408 13.931 29.723 1.00 27.46 24 ALA B CA 1
ATOM 1347 C C . ALA B 1 24 ? 4.860 13.141 28.499 1.00 28.47 24 ALA B C 1
ATOM 1348 O O . ALA B 1 24 ? 4.989 11.915 28.567 1.00 29.33 24 ALA B O 1
ATOM 1350 N N . GLY B 1 25 ? 5.029 13.841 27.370 1.00 28.82 25 GLY B N 1
ATOM 1351 C CA . GLY B 1 25 ? 5.425 13.260 26.080 1.00 29.03 25 GLY B CA 1
ATOM 1352 C C . GLY B 1 25 ? 6.654 14.007 25.579 1.00 29.78 25 GLY B C 1
ATOM 1353 O O . GLY B 1 25 ? 6.799 15.182 25.867 1.00 27.73 25 GLY B O 1
ATOM 1354 N N . LEU B 1 26 ? 7.563 13.301 24.907 1.00 26.76 26 LEU B N 1
ATOM 1355 C CA . LEU B 1 26 ? 8.703 13.923 24.262 1.00 25.91 26 LEU B CA 1
ATOM 1356 C C . LEU B 1 26 ? 8.375 1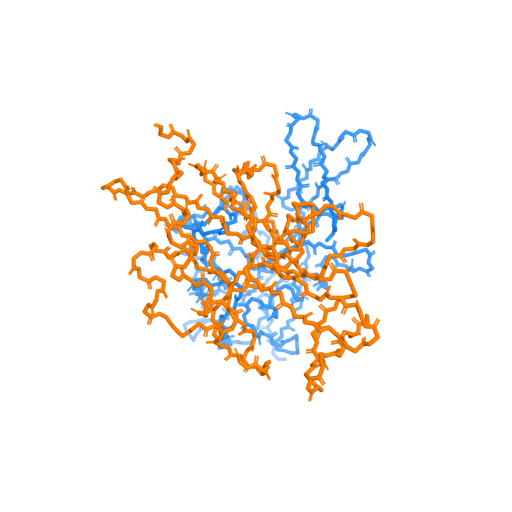4.288 22.807 1.00 24.60 26 LEU B C 1
ATOM 1357 O O . LEU B 1 26 ? 7.983 13.440 22.026 1.00 27.58 26 LEU B O 1
ATOM 1362 N N . LEU B 1 27 ? 8.570 15.544 22.448 1.00 22.67 27 LEU B N 1
ATOM 1363 C CA . LEU B 1 27 ? 8.623 15.979 21.064 1.00 24.04 27 LEU B CA 1
ATOM 1364 C C . LEU B 1 27 ? 10.139 16.217 20.726 1.00 24.91 27 LEU B C 1
ATOM 1365 O O . LEU B 1 27 ? 10.721 17.254 21.007 1.00 22.98 27 LEU B O 1
ATOM 1370 N N . LEU B 1 28 ? 10.722 15.240 20.068 1.00 26.91 28 LEU B N 1
ATOM 1371 C CA . LEU B 1 28 ? 12.128 15.248 19.705 1.00 28.49 28 LEU B CA 1
ATOM 1372 C C . LEU B 1 28 ? 12.269 15.685 18.269 1.00 28.09 28 LEU B C 1
ATOM 1373 O O . LEU B 1 28 ? 11.652 15.099 17.379 1.00 24.22 28 LEU B O 1
ATOM 1378 N N . ARG B 1 29 ? 13.116 16.670 18.039 1.00 29.12 29 ARG B N 1
ATOM 1379 C CA . ARG B 1 29 ? 13.311 17.218 16.735 1.00 30.61 29 ARG B CA 1
ATOM 1380 C C . ARG B 1 29 ? 14.713 16.943 16.248 1.00 34.16 29 ARG B C 1
ATOM 1381 O O . ARG B 1 29 ? 15.674 16.941 17.045 1.00 31.66 29 ARG B O 1
ATOM 1389 N N . ALA B 1 30 ? 14.816 16.777 14.927 1.00 31.24 30 ALA B N 1
ATOM 1390 C CA . ALA B 1 30 ? 16.090 16.662 14.262 1.00 33.94 30 ALA B CA 1
ATOM 1391 C C . ALA B 1 30 ? 16.124 17.557 13.014 1.00 37.07 30 ALA B C 1
ATOM 1392 O O . ALA B 1 30 ? 15.081 17.852 12.424 1.00 36.03 30 ALA B O 1
ATOM 1394 N N . PRO B 1 31 ? 17.334 18.033 12.647 1.00 39.11 31 PRO B N 1
ATOM 1395 C CA . PRO B 1 31 ? 17.513 18.870 11.481 1.00 42.53 31 PRO B CA 1
ATOM 1396 C C . PRO B 1 31 ? 17.345 18.095 10.175 1.00 38.90 31 PRO B C 1
ATOM 1397 O O . PRO B 1 31 ? 17.679 16.940 10.104 1.00 40.44 31 PRO B O 1
ATOM 1401 N N . MET B 1 32 ? 16.821 18.768 9.169 1.00 43.22 32 MET B N 1
ATOM 1402 C CA . MET B 1 32 ? 16.595 18.223 7.851 1.00 44.86 32 MET B CA 1
ATOM 1403 C C . MET B 1 32 ? 17.030 19.281 6.820 1.00 43.20 32 MET B C 1
ATOM 1404 O O . MET B 1 32 ? 17.121 20.465 7.160 1.00 40.61 32 MET B O 1
ATOM 1409 N N . PRO B 1 33 ? 17.266 18.864 5.549 1.00 50.03 33 PRO B N 1
ATOM 1410 C CA . PRO B 1 33 ? 17.683 19.796 4.483 1.00 48.64 33 PRO B CA 1
ATOM 1411 C C . PRO B 1 33 ? 16.663 20.881 4.207 1.00 51.58 33 PRO B C 1
ATOM 1412 O O . PRO B 1 33 ? 15.456 20.670 4.400 1.00 60.16 33 PRO B O 1
ATOM 1416 N N . GLY B 1 34 ? 17.147 22.020 3.727 1.00 49.47 34 GLY B N 1
ATOM 1417 C CA . GLY B 1 34 ? 16.313 23.177 3.477 1.00 47.97 34 GLY B CA 1
ATOM 1418 C C . GLY B 1 34 ? 15.929 23.925 4.737 1.00 49.70 34 GLY B C 1
ATOM 1419 O O . GLY B 1 34 ? 14.981 24.709 4.707 1.00 53.25 34 GLY B O 1
ATOM 1420 N N . GLY B 1 35 ? 16.656 23.709 5.839 1.00 51.07 35 GLY B N 1
ATOM 1421 C CA . GLY B 1 35 ? 16.296 24.324 7.131 1.00 53.47 35 GLY B CA 1
ATOM 1422 C C . GLY B 1 35 ? 15.044 23.771 7.818 1.00 49.25 35 GLY B C 1
ATOM 1423 O O . GLY B 1 35 ? 14.472 24.424 8.712 1.00 47.53 35 GLY B O 1
ATOM 1424 N N . ALA B 1 36 ? 14.624 22.563 7.439 1.00 46.91 36 ALA B N 1
ATOM 1425 C CA . ALA B 1 36 ? 13.370 22.016 7.958 1.00 46.00 36 ALA B CA 1
ATOM 1426 C C . ALA B 1 36 ? 13.718 21.190 9.167 1.00 42.10 36 ALA B C 1
ATOM 1427 O O . ALA B 1 36 ? 14.883 21.056 9.516 1.00 42.32 36 ALA B O 1
ATOM 1429 N N . ALA B 1 37 ? 12.694 20.664 9.821 1.00 38.55 37 ALA B N 1
ATOM 1430 C CA . ALA B 1 37 ? 12.889 19.758 10.926 1.00 39.29 37 ALA B CA 1
ATOM 1431 C C . ALA B 1 37 ? 11.882 18.617 10.890 1.00 35.01 37 ALA B C 1
ATOM 1432 O O . ALA B 1 37 ? 10.734 18.779 10.427 1.00 31.24 37 ALA B O 1
ATOM 1434 N N . ALA B 1 38 ? 12.331 17.481 11.416 1.00 30.90 38 ALA B N 1
ATOM 1435 C CA . ALA B 1 38 ? 11.485 16.333 11.606 1.00 30.15 38 ALA B CA 1
ATOM 1436 C C . ALA B 1 38 ? 11.310 16.067 13.071 1.00 28.84 38 ALA B C 1
ATOM 1437 O O . ALA B 1 38 ? 12.127 16.460 13.898 1.00 29.96 38 ALA B O 1
ATOM 1439 N N . VAL B 1 39 ? 10.202 15.418 13.375 1.00 27.39 39 VAL B N 1
ATOM 1440 C CA . VAL B 1 39 ? 9.892 15.027 14.698 1.00 26.73 39 VAL B CA 1
ATOM 1441 C C . VAL B 1 39 ? 9.684 13.533 14.778 1.00 25.95 39 VAL B C 1
ATOM 1442 O O . VAL B 1 39 ? 9.306 12.885 13.815 1.00 27.96 39 VAL B O 1
ATOM 1446 N N . LEU B 1 40 ? 9.948 12.969 15.939 1.00 28.16 40 LEU B N 1
ATOM 1447 C CA . LEU B 1 40 ? 9.896 11.543 16.092 1.00 30.18 40 LEU B CA 1
ATOM 1448 C C . LEU B 1 40 ? 8.546 11.120 16.665 1.00 27.22 40 LEU B C 1
ATOM 1449 O O . LEU B 1 40 ? 8.232 11.475 17.770 1.00 27.98 40 LEU B O 1
ATOM 1454 N N . LEU B 1 41 ? 7.736 10.422 15.881 1.00 27.00 41 LEU B N 1
ATOM 1455 C CA . LEU B 1 41 ? 6.405 9.986 16.327 1.00 27.44 41 LEU B CA 1
ATOM 1456 C C . LEU B 1 41 ? 6.376 8.510 16.594 1.00 30.80 41 LEU B C 1
ATOM 1457 O O . LEU B 1 41 ? 7.201 7.774 16.052 1.00 32.66 41 LEU B O 1
ATOM 1462 N N . GLN B 1 42 ? 5.421 8.067 17.410 1.00 29.59 42 GLN B N 1
ATOM 1463 C CA . GLN B 1 42 ? 5.339 6.659 17.796 1.00 33.84 42 GLN B CA 1
ATOM 1464 C C . GLN B 1 42 ? 3.973 6.154 17.423 1.00 34.67 42 GLN B C 1
ATOM 1465 O O . GLN B 1 42 ? 2.979 6.837 17.669 1.00 30.63 42 GLN B O 1
ATOM 1471 N N . HIS B 1 43 ? 3.940 4.962 16.827 1.00 35.78 43 HIS B N 1
ATOM 1472 C CA . HIS B 1 43 ? 2.723 4.383 16.292 1.00 37.31 43 HIS B CA 1
ATOM 1473 C C . HIS B 1 43 ? 2.017 3.602 17.408 1.00 39.59 43 HIS B C 1
ATOM 1474 O O . HIS B 1 43 ? 2.655 2.795 18.097 1.00 36.32 43 HIS B O 1
ATOM 1481 N N . ARG B 1 44 ? 0.712 3.803 17.559 1.00 35.06 44 ARG B N 1
ATOM 1482 C CA . ARG B 1 44 ? -0.012 3.088 18.591 1.00 37.15 44 ARG B CA 1
ATOM 1483 C C . ARG B 1 44 ? -0.344 1.669 18.149 1.00 33.67 44 ARG B C 1
ATOM 1484 O O . ARG B 1 44 ? -0.699 1.430 17.002 1.00 33.35 44 ARG B O 1
ATOM 1492 N N . ALA B 1 45 ? -0.205 0.733 19.073 1.00 33.83 45 ALA B N 1
ATOM 1493 C CA . ALA B 1 45 ? -0.503 -0.669 18.808 1.00 33.68 45 ALA B CA 1
ATOM 1494 C C . ALA B 1 45 ? -1.947 -0.828 18.258 1.00 37.07 45 ALA B C 1
ATOM 1495 O O . ALA B 1 45 ? -2.880 -0.183 18.764 1.00 34.05 45 ALA B O 1
ATOM 1497 N N . PRO B 1 46 ? -2.111 -1.615 17.164 1.00 38.97 46 PRO B N 1
ATOM 1498 C CA . PRO B 1 46 ? -3.373 -1.782 16.413 1.00 38.40 46 PRO B CA 1
ATOM 1499 C C . PRO B 1 46 ? -4.663 -1.994 17.224 1.00 38.52 46 PRO B C 1
ATOM 1500 O O . PRO B 1 46 ? -5.728 -1.379 16.916 1.00 37.73 46 PRO B O 1
ATOM 1504 N N . TRP B 1 47 ? -4.583 -2.825 18.263 1.00 39.25 47 TRP B N 1
ATOM 1505 C CA . TRP B 1 47 ? -5.789 -3.121 19.072 1.00 39.44 47 TRP B CA 1
ATOM 1506 C C . TRP B 1 47 ? -6.120 -2.091 20.152 1.00 43.86 47 TRP B C 1
ATOM 1507 O O . TRP B 1 47 ? -7.256 -2.092 20.740 1.00 40.60 47 TRP B O 1
ATOM 1518 N N . SER B 1 48 ? -5.151 -1.211 20.426 1.00 35.82 48 SER B N 1
ATOM 1519 C CA . SER B 1 48 ? -5.339 -0.226 21.449 1.00 33.05 48 SER B CA 1
ATOM 1520 C C . SER B 1 48 ? -6.474 0.693 20.977 1.00 33.63 48 SER B C 1
ATOM 1521 O O . SER B 1 48 ? -6.849 0.677 19.812 1.00 36.07 48 SER B O 1
ATOM 1524 N N . HIS B 1 49 ? -7.025 1.463 21.892 1.00 33.22 49 HIS B N 1
ATOM 1525 C CA . HIS B 1 49 ? -7.991 2.461 21.521 1.00 40.10 49 HIS B CA 1
ATOM 1526 C C . HIS B 1 49 ? -7.254 3.494 20.689 1.00 44.49 49 HIS B C 1
ATOM 1527 O O . HIS B 1 49 ? -6.132 3.868 21.050 1.00 50.59 49 HIS B O 1
ATOM 1534 N N . GLN B 1 50 ? -7.837 3.945 19.577 1.00 44.31 50 GLN B N 1
ATOM 1535 C CA . GLN B 1 50 ? -7.093 4.823 18.700 1.00 41.73 50 GLN B CA 1
ATOM 1536 C C . GLN B 1 50 ? -5.772 4.160 18.203 1.00 41.31 50 GLN B C 1
ATOM 1537 O O . GLN B 1 50 ? -4.794 4.848 17.898 1.00 40.03 50 GLN B O 1
ATOM 1543 N N . GLY B 1 51 ? -5.796 2.831 18.079 1.00 38.16 51 GLY B N 1
ATOM 1544 C CA . GLY B 1 51 ? -4.674 2.035 17.602 1.00 39.14 51 GLY B CA 1
ATOM 1545 C C . GLY B 1 51 ? -4.419 2.374 16.161 1.00 39.92 51 GLY B C 1
ATOM 1546 O O . GLY B 1 51 ? -5.328 2.802 15.450 1.00 34.08 51 GLY B O 1
ATOM 1547 N N . GLY B 1 52 ? -3.157 2.230 15.759 1.00 38.74 52 GLY B N 1
ATOM 1548 C CA . GLY B 1 52 ? -2.683 2.722 14.491 1.00 40.53 52 GLY B CA 1
ATOM 1549 C C . GLY B 1 52 ? -2.768 4.224 14.216 1.00 43.03 52 GLY B C 1
ATOM 1550 O O . GLY B 1 52 ? -2.804 4.629 13.072 1.00 43.73 52 GLY B O 1
ATOM 1551 N N . THR B 1 53 ? -2.842 5.062 15.247 1.00 38.42 53 THR B N 1
ATOM 1552 C CA . THR B 1 53 ? -2.653 6.498 15.070 1.00 33.18 53 THR B CA 1
ATOM 1553 C C . THR B 1 53 ? -1.310 6.805 15.656 1.00 30.48 53 THR B C 1
ATOM 1554 O O . THR B 1 53 ? -0.637 5.936 16.239 1.00 30.61 53 THR B O 1
ATOM 1558 N N . TRP B 1 54 ? -0.890 8.029 15.463 1.00 31.01 54 TRP B N 1
ATOM 1559 C CA . TRP B 1 54 ? 0.452 8.468 15.851 1.00 29.16 54 TRP B CA 1
ATOM 1560 C C . TRP B 1 54 ? 0.382 9.510 16.961 1.00 27.48 54 TRP B C 1
ATOM 1561 O O . TRP B 1 54 ? -0.514 10.356 17.017 1.00 27.31 54 TRP B O 1
ATOM 1572 N N . ALA B 1 55 ? 1.323 9.421 17.883 1.00 29.23 55 ALA B N 1
ATOM 1573 C CA . ALA B 1 55 ? 1.403 10.395 18.958 1.00 30.94 55 ALA B CA 1
ATOM 1574 C C . ALA B 1 55 ? 2.853 10.442 19.433 1.00 31.45 55 ALA B C 1
ATOM 1575 O O . ALA B 1 55 ? 3.752 9.864 18.795 1.00 32.05 55 ALA B O 1
ATOM 1577 N N . LEU B 1 56 ? 3.091 11.162 20.514 1.00 29.67 56 LEU B N 1
ATOM 1578 C CA . LEU B 1 56 ? 4.421 11.279 21.077 1.00 29.84 56 LEU B CA 1
ATOM 1579 C C . LEU B 1 56 ? 4.759 10.138 21.992 1.00 28.88 56 LEU B C 1
ATOM 1580 O O . LEU B 1 56 ? 3.866 9.607 22.675 1.00 31.65 56 LEU B O 1
ATOM 1585 N N . PRO B 1 57 ? 6.046 9.772 22.045 1.00 28.33 57 PRO B N 1
ATOM 1586 C CA . PRO B 1 57 ? 6.432 8.858 23.078 1.00 30.53 57 PRO B CA 1
ATOM 1587 C C . PRO B 1 57 ? 6.237 9.540 24.441 1.00 32.30 57 PRO B C 1
ATOM 1588 O O . PRO B 1 57 ? 6.640 10.687 24.617 1.00 32.38 57 PRO B O 1
ATOM 1592 N N . GLY B 1 58 ? 5.593 8.835 25.366 1.00 32.54 58 GLY B N 1
ATOM 1593 C CA . GLY B 1 58 ? 5.137 9.435 26.624 1.00 33.82 58 GLY B CA 1
ATOM 1594 C C . GLY B 1 58 ? 4.636 8.445 27.653 1.00 33.62 58 GLY B C 1
ATOM 1595 O O . GLY B 1 58 ? 4.625 7.236 27.425 1.00 31.01 58 GLY B O 1
ATOM 1596 N N . GLY B 1 59 ? 4.317 8.971 28.827 1.00 30.06 59 GLY B N 1
ATOM 1597 C CA . GLY B 1 59 ? 3.788 8.153 29.864 1.00 29.58 59 GLY B CA 1
ATOM 1598 C C . GLY B 1 59 ? 3.389 8.976 31.049 1.00 29.29 59 GLY B C 1
ATOM 1599 O O . GLY B 1 59 ? 3.616 10.218 31.104 1.00 26.61 59 GLY B O 1
ATOM 1600 N N . ALA B 1 60 ? 2.810 8.274 32.011 1.00 27.04 60 ALA B N 1
ATOM 1601 C CA . ALA B 1 60 ? 2.440 8.871 33.265 1.00 30.43 60 ALA B CA 1
ATOM 1602 C C . ALA B 1 60 ? 3.669 9.392 33.997 1.00 29.96 60 ALA B C 1
ATOM 1603 O O . ALA B 1 60 ? 4.708 8.735 34.027 1.00 29.44 60 ALA B O 1
ATOM 1605 N N . ARG B 1 61 ? 3.509 10.544 34.628 1.00 28.08 61 ARG B N 1
ATOM 1606 C CA . ARG B 1 61 ? 4.539 11.138 35.450 1.00 30.73 61 ARG B CA 1
ATOM 1607 C C . ARG B 1 61 ? 4.577 10.479 36.846 1.00 32.20 61 ARG B C 1
ATOM 1608 O O . ARG B 1 61 ? 3.537 10.305 37.483 1.00 30.42 61 ARG B O 1
ATOM 1616 N N . ASP B 1 62 ? 5.765 10.111 37.336 1.00 30.98 62 ASP B N 1
ATOM 1617 C CA . ASP B 1 62 ? 5.857 9.617 38.723 1.00 32.86 62 ASP B CA 1
ATOM 1618 C C . ASP B 1 62 ? 5.856 10.767 39.756 1.00 32.37 62 ASP B C 1
ATOM 1619 O O . ASP B 1 62 ? 6.097 11.938 39.420 1.00 31.31 62 ASP B O 1
ATOM 1624 N N . SER B 1 63 ? 5.595 10.403 41.017 1.00 29.33 63 SER B N 1
ATOM 1625 C CA . SER B 1 63 ? 5.440 11.330 42.133 1.00 31.73 63 SER B CA 1
ATOM 1626 C C . SER B 1 63 ? 6.664 12.227 42.428 1.00 28.93 63 SER B C 1
ATOM 1627 O O . SER B 1 63 ? 6.508 13.341 42.869 1.00 29.01 63 SER B O 1
ATOM 1630 N N . HIS B 1 64 ? 7.853 11.700 42.229 1.00 28.96 64 HIS B N 1
ATOM 1631 C CA . HIS B 1 64 ? 9.117 12.463 42.454 1.00 33.35 64 HIS B CA 1
ATOM 1632 C C . HIS B 1 64 ? 9.641 13.183 41.186 1.00 34.49 64 HIS B C 1
ATOM 1633 O O . HIS B 1 64 ? 10.648 13.886 41.265 1.00 33.68 64 HIS B O 1
ATOM 1640 N N . GLU B 1 65 ? 8.990 12.968 40.029 1.00 32.18 65 GLU B N 1
ATOM 1641 C CA . GLU B 1 65 ? 9.555 13.398 38.734 1.00 33.45 65 GLU B CA 1
ATOM 1642 C C . GLU B 1 65 ? 9.118 14.792 38.266 1.00 30.50 65 GLU B C 1
ATOM 1643 O O . GLU B 1 65 ? 7.949 15.214 38.450 1.00 30.07 65 GLU B O 1
ATOM 1649 N N . THR B 1 66 ? 10.035 15.512 37.632 1.00 31.49 66 THR B N 1
ATOM 1650 C CA . THR B 1 66 ? 9.648 16.669 36.811 1.00 31.41 66 THR B CA 1
ATOM 1651 C C . THR B 1 66 ? 9.012 16.171 35.514 1.00 27.83 66 THR B C 1
ATOM 1652 O O . THR B 1 66 ? 9.185 15.047 35.168 1.00 29.14 66 THR B O 1
ATOM 1656 N N . PRO B 1 67 ? 8.310 17.031 34.769 1.00 31.73 67 PRO B N 1
ATOM 1657 C CA . PRO B 1 67 ? 7.819 16.668 33.413 1.00 33.43 67 PRO B CA 1
ATOM 1658 C C . PRO B 1 67 ? 8.922 16.150 32.462 1.00 31.79 67 PRO B C 1
ATOM 1659 O O . PRO B 1 67 ? 8.742 15.147 31.764 1.00 29.61 67 PRO B O 1
ATOM 1663 N N . GLU B 1 68 ? 10.070 16.826 32.497 1.00 32.83 68 GLU B N 1
ATOM 1664 C CA . GLU B 1 68 ? 11.259 16.448 31.713 1.00 33.80 68 GLU B CA 1
ATOM 1665 C C . GLU B 1 68 ? 11.752 15.081 32.049 1.00 31.64 68 GLU B C 1
ATOM 1666 O O . GLU B 1 68 ? 12.074 14.268 31.175 1.00 30.42 68 GLU B O 1
ATOM 1672 N N . GLN B 1 69 ? 11.847 14.798 33.335 1.00 30.41 69 GLN B N 1
ATOM 1673 C CA . GLN B 1 69 ? 12.276 13.441 33.720 1.00 33.51 69 GLN B CA 1
ATOM 1674 C C . GLN B 1 69 ? 11.289 12.348 33.252 1.00 30.26 69 GLN B C 1
ATOM 1675 O O . GLN B 1 69 ? 11.687 11.290 32.791 1.00 26.89 69 GLN B O 1
ATOM 1681 N N . ALA B 1 70 ? 9.983 12.608 33.383 1.00 29.42 70 ALA B N 1
ATOM 1682 C CA . ALA B 1 70 ? 8.960 11.635 32.966 1.00 26.44 70 ALA B CA 1
ATOM 1683 C C . ALA B 1 70 ? 9.042 11.396 31.449 1.00 28.74 70 ALA B C 1
ATOM 1684 O O . ALA B 1 70 ? 9.059 10.247 30.990 1.00 29.21 70 ALA B O 1
ATOM 1686 N N . ALA B 1 71 ? 9.065 12.476 30.671 1.00 29.98 71 ALA B N 1
ATOM 1687 C CA . ALA B 1 71 ? 9.061 12.307 29.221 1.00 33.02 71 ALA B CA 1
ATOM 1688 C C . ALA B 1 71 ? 10.326 11.557 28.728 1.00 32.73 71 ALA B C 1
ATOM 1689 O O . ALA B 1 71 ? 10.212 10.667 27.896 1.00 31.91 71 ALA B O 1
ATOM 1691 N N . VAL B 1 72 ? 11.498 11.864 29.288 1.00 33.05 72 VAL B N 1
ATOM 1692 C CA . VAL B 1 72 ? 12.744 11.176 28.870 1.00 33.58 72 VAL B CA 1
ATOM 1693 C C . VAL B 1 72 ? 12.722 9.700 29.275 1.00 35.18 72 VAL B C 1
ATOM 1694 O O . VAL B 1 72 ? 13.091 8.828 28.492 1.00 35.43 72 VAL B O 1
ATOM 1698 N N . ARG B 1 73 ? 12.337 9.416 30.523 1.00 39.65 73 ARG B N 1
ATOM 1699 C CA . ARG B 1 73 ? 12.141 8.022 30.986 1.00 37.75 73 ARG B CA 1
ATOM 1700 C C . ARG B 1 73 ? 11.123 7.245 30.119 1.00 41.54 73 ARG B C 1
ATOM 1701 O O . ARG B 1 73 ? 11.403 6.121 29.669 1.00 41.53 73 ARG B O 1
ATOM 1709 N N . ALA B 1 74 ? 9.954 7.836 29.873 1.00 42.04 74 ALA B N 1
ATOM 1710 C CA . ALA B 1 74 ? 8.929 7.158 29.071 1.00 44.19 74 ALA B CA 1
ATOM 1711 C C . ALA B 1 74 ? 9.385 6.955 27.633 1.00 45.91 74 ALA B C 1
ATOM 1712 O O . ALA B 1 74 ? 9.102 5.929 27.015 1.00 46.65 74 ALA B O 1
ATOM 1714 N N . ALA B 1 75 ? 10.108 7.917 27.084 1.00 41.93 75 ALA B N 1
ATOM 1715 C CA . ALA B 1 75 ? 10.546 7.770 25.715 1.00 41.90 75 ALA B CA 1
ATOM 1716 C C . ALA B 1 75 ? 11.535 6.648 25.628 1.00 44.19 75 ALA B C 1
ATOM 1717 O O . ALA B 1 75 ? 11.502 5.838 24.671 1.00 41.56 75 ALA B O 1
ATOM 1719 N N . HIS B 1 76 ? 12.434 6.611 26.611 1.00 42.37 76 H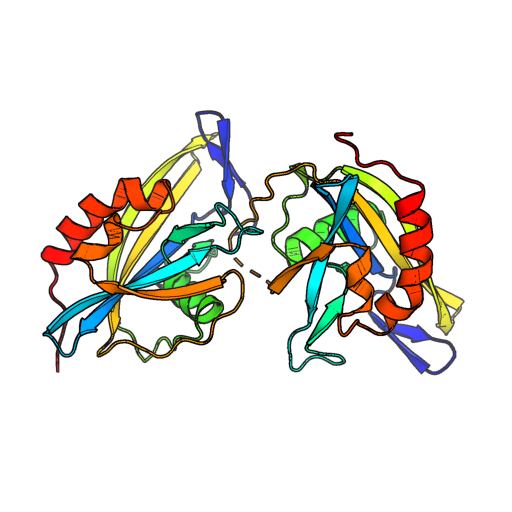IS B N 1
ATOM 1720 C CA . HIS B 1 76 ? 13.378 5.505 26.703 1.00 42.87 76 HIS B CA 1
ATOM 1721 C C . HIS B 1 76 ? 12.686 4.166 26.917 1.00 42.57 76 HIS B C 1
ATOM 1722 O O . HIS B 1 76 ? 13.021 3.199 26.252 1.00 37.40 76 HIS B O 1
ATOM 1729 N N . ALA B 1 77 ? 11.746 4.106 27.862 1.00 43.12 77 ALA B N 1
ATOM 1730 C CA . ALA B 1 77 ? 11.008 2.847 28.126 1.00 43.60 77 ALA B CA 1
ATOM 1731 C C . ALA B 1 77 ? 10.090 2.433 26.972 1.00 42.28 77 ALA B C 1
ATOM 1732 O O . ALA B 1 77 ? 10.003 1.254 26.594 1.00 42.38 77 ALA B O 1
ATOM 1734 N N . ALA B 1 78 ? 9.385 3.402 26.425 1.00 43.45 78 ALA B N 1
ATOM 1735 C CA . ALA B 1 78 ? 8.401 3.118 25.406 1.00 48.86 78 ALA B CA 1
ATOM 1736 C C . ALA B 1 78 ? 9.120 2.880 24.077 1.00 47.59 78 ALA B C 1
ATOM 1737 O O . ALA B 1 78 ? 8.672 2.054 23.286 1.00 52.50 78 ALA B O 1
ATOM 1739 N N . ALA B 1 79 ? 10.257 3.531 23.836 1.00 41.56 79 ALA B N 1
ATOM 1740 C CA . ALA B 1 79 ? 10.805 3.509 22.480 1.00 39.39 79 ALA B CA 1
ATOM 1741 C C . ALA B 1 79 ? 12.323 3.352 22.320 1.00 41.18 79 ALA B C 1
ATOM 1742 O O . ALA B 1 79 ? 12.878 3.628 21.233 1.00 43.57 79 ALA B O 1
ATOM 1744 N N . GLY B 1 80 ? 13.008 2.932 23.375 1.00 36.45 80 GLY B N 1
ATOM 1745 C CA . GLY B 1 80 ? 14.441 2.705 23.297 1.00 34.92 80 GLY B CA 1
ATOM 1746 C C . GLY B 1 80 ? 15.316 3.923 23.039 1.00 37.08 80 GLY B C 1
ATOM 1747 O O . GLY B 1 80 ? 16.472 3.785 22.677 1.00 38.25 80 GLY B O 1
ATOM 1748 N N . LEU B 1 81 ? 14.790 5.127 23.206 1.00 42.24 81 LEU B N 1
ATOM 1749 C CA . LEU B 1 81 ? 15.576 6.329 22.916 1.00 40.62 81 LEU B CA 1
ATOM 1750 C C . LEU B 1 81 ? 16.578 6.541 24.041 1.00 40.74 81 LEU B C 1
ATOM 1751 O O . LEU B 1 81 ? 16.187 6.444 25.219 1.00 39.09 81 LEU B O 1
ATOM 1756 N N . PRO B 1 82 ? 17.848 6.853 23.705 1.00 37.80 82 PRO B N 1
ATOM 1757 C CA . PRO B 1 82 ? 18.852 7.167 24.707 1.00 36.46 82 PRO B CA 1
ATOM 1758 C C . PRO B 1 82 ? 18.733 8.618 25.129 1.00 35.55 82 PRO B C 1
ATOM 1759 O O . PRO B 1 82 ? 18.713 9.484 24.275 1.00 43.98 82 PRO B O 1
ATOM 1763 N N . ALA B 1 83 ? 18.625 8.887 26.433 1.00 34.05 83 ALA B N 1
ATOM 1764 C CA . ALA B 1 83 ? 18.499 10.247 26.958 1.00 34.04 83 ALA B CA 1
ATOM 1765 C C . ALA B 1 83 ? 19.801 11.070 26.772 1.00 33.49 83 ALA B C 1
ATOM 1766 O O . ALA B 1 83 ? 19.752 12.272 26.626 1.00 32.49 83 ALA B O 1
ATOM 1768 N N . GLU B 1 84 ? 20.950 10.389 26.682 1.00 34.55 84 GLU B N 1
ATOM 1769 C CA . GLU B 1 84 ? 22.257 11.062 26.549 1.00 39.53 84 GLU B CA 1
ATOM 1770 C C . GLU B 1 84 ? 22.387 11.939 25.297 1.00 43.27 84 GLU B C 1
ATOM 1771 O O . GLU B 1 84 ? 23.109 12.939 25.306 1.00 42.62 84 GLU B O 1
ATOM 1777 N N . GLN B 1 85 ? 21.674 11.552 24.239 1.00 48.42 85 GLN B N 1
ATOM 1778 C CA . GLN B 1 85 ? 21.633 12.283 22.961 1.00 52.16 85 GLN B CA 1
ATOM 1779 C C . GLN B 1 85 ? 20.487 13.325 22.810 1.00 54.04 85 GLN B C 1
ATOM 1780 O O . GLN B 1 85 ? 20.324 13.886 21.720 1.00 56.56 85 GLN B O 1
ATOM 1786 N N . LEU B 1 86 ? 19.701 13.597 23.857 1.00 46.69 86 LEU B N 1
ATOM 1787 C CA . LEU B 1 86 ? 18.629 14.601 23.748 1.00 50.38 86 LEU B CA 1
ATOM 1788 C C . LEU B 1 86 ? 19.083 15.867 24.434 1.00 46.10 86 LEU B C 1
ATOM 1789 O O . LEU B 1 86 ? 19.782 15.796 25.427 1.00 53.83 86 LEU B O 1
ATOM 1794 N N . THR B 1 87 ? 18.639 17.011 23.935 1.00 38.33 87 THR B N 1
ATOM 1795 C CA . THR B 1 87 ? 18.724 18.215 24.700 1.00 39.00 87 THR B CA 1
ATOM 1796 C C . THR B 1 87 ? 17.345 18.891 24.802 1.00 37.19 87 THR B C 1
ATOM 1797 O O . THR B 1 87 ? 16.814 19.386 23.827 1.00 35.71 87 THR B O 1
ATOM 1801 N N . VAL B 1 88 ? 16.814 18.937 26.015 1.00 35.10 88 VAL B N 1
ATOM 1802 C CA . VAL B 1 88 ? 15.568 19.602 26.311 1.00 34.51 88 VAL B CA 1
ATOM 1803 C C . VAL B 1 88 ? 15.681 21.103 26.128 1.00 33.92 88 VAL B C 1
ATOM 1804 O O . VAL B 1 88 ? 16.543 21.753 26.709 1.00 32.55 88 VAL B O 1
ATOM 1808 N N . ARG B 1 89 ? 14.770 21.635 25.325 1.00 32.64 89 ARG B N 1
ATOM 1809 C CA . ARG B 1 89 ? 14.717 23.044 24.998 1.00 32.91 89 ARG B CA 1
ATOM 1810 C C . ARG B 1 89 ? 13.666 23.735 25.835 1.00 35.21 89 ARG B C 1
ATOM 1811 O O . ARG B 1 89 ? 13.915 24.819 26.353 1.00 33.84 89 ARG B O 1
ATOM 1819 N N . THR B 1 90 ? 12.482 23.146 25.939 1.00 33.64 90 THR B N 1
ATOM 1820 C CA . THR B 1 90 ? 11.408 23.780 26.702 1.00 32.72 90 THR B CA 1
ATOM 1821 C C . THR B 1 90 ? 10.301 22.771 26.989 1.00 32.29 90 THR B C 1
ATOM 1822 O O . THR B 1 90 ? 10.341 21.651 26.489 1.00 29.17 90 THR B O 1
ATOM 1826 N N . THR B 1 91 ? 9.332 23.175 27.790 1.00 31.44 91 THR B N 1
ATOM 1827 C CA . THR B 1 91 ? 8.181 22.352 28.117 1.00 33.01 91 THR B CA 1
ATOM 1828 C C . THR B 1 91 ? 6.926 23.199 27.963 1.00 35.43 91 THR B C 1
ATOM 1829 O O . THR B 1 91 ? 6.982 24.425 28.070 1.00 40.04 91 THR B O 1
ATOM 1833 N N . VAL B 1 92 ? 5.806 22.556 27.648 1.00 35.42 92 VAL B N 1
ATOM 1834 C CA . VAL B 1 92 ? 4.557 23.265 27.351 1.00 38.19 92 VAL B CA 1
ATOM 1835 C C . VAL B 1 92 ? 3.374 22.391 27.732 1.00 33.11 92 VAL B C 1
ATOM 1836 O O . VAL B 1 92 ? 3.300 21.272 27.293 1.00 27.78 92 VAL B O 1
ATOM 1840 N N . VAL B 1 93 ? 2.439 22.932 28.488 1.00 33.59 93 VAL B N 1
ATOM 1841 C CA . VAL B 1 93 ? 1.263 22.182 28.932 1.00 33.96 93 VAL B CA 1
ATOM 1842 C C . VAL B 1 93 ? 0.354 22.133 27.742 1.00 31.78 93 VAL B C 1
ATOM 1843 O O . VAL B 1 93 ? 0.014 23.154 27.257 1.00 36.91 93 VAL B O 1
ATOM 1847 N N . THR B 1 94 ? 0.063 20.958 27.209 1.00 32.44 94 THR B N 1
ATOM 1848 C CA . THR B 1 94 ? -0.816 20.831 26.049 1.00 35.25 94 THR B CA 1
ATOM 1849 C C . THR B 1 94 ? -2.192 20.174 26.346 1.00 40.20 94 THR B C 1
ATOM 1850 O O . THR B 1 94 ? -2.920 19.794 25.427 1.00 40.92 94 THR B O 1
ATOM 1854 N N . ALA B 1 95 ? -2.494 19.949 27.615 1.00 40.37 95 ALA B N 1
ATOM 1855 C CA . ALA B 1 95 ? -3.818 19.459 28.040 1.00 41.38 95 ALA B CA 1
ATOM 1856 C C . ALA B 1 95 ? -3.941 19.697 29.546 1.00 38.65 95 ALA B C 1
ATOM 1857 O O . ALA B 1 95 ? -2.996 19.481 30.285 1.00 36.05 95 ALA B O 1
ATOM 1859 N N . GLU B 1 96 ? -5.079 20.225 29.960 1.00 42.24 96 GLU B N 1
ATOM 1860 C CA . GLU B 1 96 ? -5.409 20.467 31.357 1.00 45.65 96 GLU B CA 1
ATOM 1861 C C . GLU B 1 96 ? -6.833 19.988 31.519 1.00 45.15 96 GLU B C 1
ATOM 1862 O O . GLU B 1 96 ? -7.717 20.521 30.843 1.00 43.67 96 GLU B O 1
ATOM 1868 N N . VAL B 1 97 ? -7.051 19.035 32.422 1.00 42.47 97 VAL B N 1
ATOM 1869 C CA . VAL B 1 97 ? -8.350 18.433 32.673 1.00 43.18 97 VAL B CA 1
ATOM 1870 C C . VAL B 1 97 ? -8.749 18.553 34.157 1.00 44.64 97 VAL B C 1
ATOM 1871 O O . VAL B 1 97 ? -8.055 18.053 35.036 1.00 38.67 97 VAL B O 1
ATOM 1875 N N . ALA B 1 98 ? -9.881 19.193 34.426 1.00 43.65 98 ALA B N 1
ATOM 1876 C CA . ALA B 1 98 ? -10.396 19.300 35.800 1.00 46.83 98 ALA B CA 1
ATOM 1877 C C . ALA B 1 98 ? -10.921 17.947 36.199 1.00 43.86 98 ALA B C 1
ATOM 1878 O O . ALA B 1 98 ? -11.759 17.373 35.511 1.00 42.43 98 ALA B O 1
ATOM 1880 N N . GLY B 1 99 ? -10.365 17.398 37.263 1.00 45.55 99 GLY B N 1
ATOM 1881 C CA . GLY B 1 99 ? -10.837 16.137 37.803 1.00 51.48 99 GLY B CA 1
ATOM 1882 C C . GLY B 1 99 ? -11.935 16.303 38.820 1.00 54.83 99 GLY B C 1
ATOM 1883 O O . GLY B 1 99 ? -12.167 17.403 39.314 1.00 54.27 99 GLY B O 1
ATOM 1884 N N . ILE B 1 100 ? -12.629 15.213 39.121 1.00 55.95 100 ILE B N 1
ATOM 1885 C CA . ILE B 1 100 ? -13.500 15.202 40.285 1.00 63.92 100 ILE B CA 1
ATOM 1886 C C . ILE B 1 100 ? -12.577 15.195 41.488 1.00 69.95 100 ILE B C 1
ATOM 1887 O O . ILE B 1 100 ? -11.443 14.697 41.419 1.00 82.62 100 ILE B O 1
ATOM 1892 N N . GLY B 1 101 ? -13.049 15.794 42.572 1.00 73.26 101 GLY B N 1
ATOM 1893 C CA . GLY B 1 101 ? -12.267 15.900 43.790 1.00 74.72 101 GLY B CA 1
ATOM 1894 C C . GLY B 1 101 ? -11.135 16.885 43.608 1.00 72.74 101 GLY B C 1
ATOM 1895 O O . GLY B 1 101 ? -10.080 16.737 44.226 1.00 69.41 101 GLY B O 1
ATOM 1896 N N . GLY B 1 102 ? -11.350 17.867 42.730 1.00 69.96 102 GLY B N 1
ATOM 1897 C CA . GLY B 1 102 ? -10.431 18.977 42.539 1.00 72.11 102 GLY B CA 1
ATOM 1898 C C . GLY B 1 102 ? -9.011 18.652 42.122 1.00 73.38 102 GLY B C 1
ATOM 1899 O O . GLY B 1 102 ? -8.187 19.556 42.136 1.00 69.99 102 GLY B O 1
ATOM 1900 N N . THR B 1 103 ? -8.714 17.394 41.756 1.00 77.86 103 THR B N 1
ATOM 1901 C CA . THR B 1 103 ? -7.377 17.000 41.262 1.00 76.99 103 THR B CA 1
ATOM 1902 C C . THR B 1 103 ? -7.340 17.119 39.731 1.00 74.26 103 THR B C 1
ATOM 1903 O O . THR B 1 103 ? -8.074 16.434 39.027 1.00 77.81 103 THR B O 1
ATOM 1907 N N . GLN B 1 104 ? -6.434 17.959 39.253 1.00 65.51 104 GLN B N 1
ATOM 1908 C CA . GLN B 1 104 ? -6.355 18.386 37.867 1.00 62.82 104 GLN B CA 1
ATOM 1909 C C . GLN B 1 104 ? -5.264 17.613 37.081 1.00 60.35 104 GLN B C 1
ATOM 1910 O O . GLN B 1 104 ? -4.119 17.553 37.515 1.00 56.01 104 GLN B O 1
ATOM 1916 N N . TRP B 1 105 ? -5.640 17.024 35.940 1.00 45.82 105 TRP B N 1
ATOM 1917 C CA . TRP B 1 105 ? -4.745 16.244 35.117 1.00 42.34 105 TRP B CA 1
ATOM 1918 C C . TRP B 1 105 ? -4.219 17.118 34.000 1.00 40.99 105 TRP B C 1
ATOM 1919 O O . TRP B 1 105 ? -4.987 17.834 33.361 1.00 34.94 105 TRP B O 1
ATOM 1930 N N . THR B 1 106 ? -2.901 17.066 33.810 1.00 38.52 106 THR B N 1
ATOM 1931 C CA . THR B 1 106 ? -2.220 17.814 32.775 1.00 39.31 106 THR B CA 1
ATOM 1932 C C . THR B 1 106 ? -1.329 16.935 31.896 1.00 35.61 106 THR B C 1
ATOM 1933 O O . THR B 1 106 ? -0.768 15.946 32.362 1.00 35.25 106 THR B O 1
ATOM 1937 N N . TYR B 1 107 ? -1.225 17.287 30.614 1.00 32.83 107 TYR B N 1
ATOM 1938 C CA . TYR B 1 107 ? -0.236 16.667 29.726 1.00 32.37 107 TYR B CA 1
ATOM 1939 C C . TYR B 1 107 ? 0.789 17.753 29.436 1.00 31.35 107 TYR B C 1
ATOM 1940 O O . TYR B 1 107 ? 0.388 18.865 29.041 1.00 29.94 107 TYR B O 1
ATOM 1949 N N . THR B 1 108 ? 2.073 17.447 29.656 1.00 26.22 108 THR B N 1
ATOM 1950 C CA . THR B 1 108 ? 3.165 18.349 29.343 1.00 27.36 108 THR B CA 1
ATOM 1951 C C . THR B 1 108 ? 3.963 17.784 28.204 1.00 29.75 108 THR B C 1
ATOM 1952 O O . THR B 1 108 ? 4.536 16.724 28.330 1.00 30.92 108 THR B O 1
ATOM 1956 N N . THR B 1 109 ? 3.968 18.460 27.066 1.00 28.07 109 THR B N 1
ATOM 1957 C CA . THR B 1 109 ? 4.910 18.143 26.042 1.00 28.62 109 THR B CA 1
ATOM 1958 C C . THR B 1 109 ? 6.304 18.759 26.324 1.00 29.08 109 THR B C 1
ATOM 1959 O O . THR B 1 109 ? 6.436 19.981 26.572 1.00 29.40 109 THR B O 1
ATOM 1963 N N . VAL B 1 110 ? 7.330 17.926 26.231 1.00 26.21 110 VAL B N 1
ATOM 1964 C CA . VAL B 1 110 ? 8.726 18.328 26.461 1.00 27.62 110 VAL B CA 1
ATOM 1965 C C . VAL B 1 110 ? 9.434 18.352 25.114 1.00 27.04 110 VAL B C 1
ATOM 1966 O O . VAL B 1 110 ? 9.558 17.321 24.467 1.00 28.17 110 VAL B O 1
ATOM 1970 N N . ILE B 1 111 ? 9.855 19.525 24.680 1.00 25.76 111 ILE B N 1
ATOM 1971 C CA . ILE B 1 111 ? 10.475 19.699 23.385 1.00 27.10 111 ILE B CA 1
ATOM 1972 C C . ILE B 1 111 ? 12.009 19.542 23.510 1.00 29.37 111 ILE B C 1
ATOM 1973 O O . ILE B 1 111 ? 12.642 20.182 24.331 1.00 28.00 111 ILE B O 1
ATOM 1978 N N . ALA B 1 112 ? 12.591 18.653 22.718 1.00 26.44 112 ALA B N 1
ATOM 1979 C CA . ALA B 1 112 ? 14.027 18.431 22.773 1.00 29.62 112 ALA B CA 1
ATOM 1980 C C . ALA B 1 112 ? 14.571 18.298 21.387 1.00 31.43 112 ALA B C 1
ATOM 1981 O O . ALA B 1 112 ? 13.819 17.995 20.453 1.00 33.33 112 ALA B O 1
ATOM 1983 N N . ASP B 1 113 ? 15.886 18.461 21.281 1.00 33.49 113 ASP B N 1
ATOM 1984 C CA . ASP B 1 113 ? 16.600 18.436 19.992 1.00 38.50 113 ASP B CA 1
ATOM 1985 C C . ASP B 1 113 ? 17.631 17.353 20.066 1.00 38.47 113 ASP B C 1
ATOM 1986 O O . ASP B 1 113 ? 18.259 17.210 21.096 1.00 36.51 113 ASP B O 1
ATOM 1991 N N . ALA B 1 114 ? 17.789 16.581 19.001 1.00 39.17 114 ALA B N 1
ATOM 1992 C CA . ALA B 1 114 ? 18.805 15.526 18.965 1.00 44.58 114 ALA B CA 1
ATOM 1993 C C . ALA B 1 114 ? 20.142 15.990 18.336 1.00 54.20 114 ALA B C 1
ATOM 1994 O O . ALA B 1 114 ? 21.184 15.945 19.018 1.00 65.83 114 ALA B O 1
ATOM 1996 N N . ALA B 1 115 ? 20.111 16.401 17.064 1.00 52.96 115 ALA B N 1
ATOM 1997 C CA . ALA B 1 115 ? 21.330 16.759 16.227 1.00 65.70 115 ALA B CA 1
ATOM 1998 C C . ALA B 1 115 ? 21.915 15.614 15.363 1.00 76.47 115 ALA B C 1
ATOM 1999 O O . ALA B 1 115 ? 22.466 15.888 14.296 1.00 78.89 115 ALA B O 1
ATOM 2001 N N . GLU B 1 116 ? 21.818 14.366 15.852 1.00 81.96 116 GLU B N 1
ATOM 2002 C CA . GLU B 1 116 ? 22.028 13.104 15.091 1.00 82.20 116 GLU B CA 1
ATOM 2003 C C . GLU B 1 116 ? 23.472 12.527 15.285 1.00 79.66 116 GLU B C 1
ATOM 2004 O O . GLU B 1 116 ? 24.336 13.203 15.863 1.00 67.51 116 GLU B O 1
ATOM 2010 N N . PRO B 1 117 ? 23.737 11.270 14.902 1.00 86.41 117 PRO B N 1
ATOM 2011 C CA . PRO B 1 117 ? 22.752 10.246 14.478 1.00 85.67 117 PRO B CA 1
ATOM 2012 C C . PRO B 1 117 ? 22.132 9.490 15.677 1.00 79.67 117 PRO B C 1
ATOM 2013 O O . PRO B 1 117 ? 22.803 9.359 16.708 1.00 71.24 117 PRO B O 1
ATOM 2017 N N . LEU B 1 118 ? 20.900 8.969 15.516 1.00 72.73 118 LEU B N 1
ATOM 2018 C CA . LEU B 1 118 ? 20.062 8.433 16.632 1.00 64.66 118 LEU B CA 1
ATOM 2019 C C . LEU B 1 118 ? 19.996 6.895 16.764 1.00 69.41 118 LEU B C 1
ATOM 2020 O O . LEU B 1 118 ? 19.069 6.237 16.316 1.00 73.76 118 LEU B O 1
ATOM 2025 N N . HIS B 1 119 ? 20.992 6.335 17.425 1.00 73.11 119 HIS B N 1
ATOM 2026 C CA . HIS B 1 119 ? 21.153 4.903 17.501 1.00 74.12 119 HIS B CA 1
ATOM 2027 C C . HIS B 1 119 ? 20.524 4.340 18.788 1.00 76.32 119 HIS B C 1
ATOM 2028 O O . HIS B 1 119 ? 21.147 4.383 19.848 1.00 80.97 119 HIS B O 1
ATOM 2035 N N . THR B 1 120 ? 19.293 3.797 18.647 1.00 65.59 120 THR B N 1
ATOM 2036 C CA . THR B 1 120 ? 18.421 3.365 19.747 1.00 57.36 120 THR B CA 1
ATOM 2037 C C . THR B 1 120 ? 18.699 1.936 20.186 1.00 61.60 120 THR B C 1
ATOM 2038 O O . THR B 1 120 ? 18.950 1.053 19.355 1.00 74.30 120 THR B O 1
ATOM 2042 N N . VAL B 1 121 ? 18.554 1.701 21.487 1.00 61.91 121 VAL B N 1
ATOM 2043 C CA . VAL B 1 121 ? 18.951 0.441 22.135 1.00 64.34 121 VAL B CA 1
ATOM 2044 C C . VAL B 1 121 ? 18.035 -0.803 21.900 1.00 74.15 121 VAL B C 1
ATOM 2045 O O . VAL B 1 121 ? 16.795 -0.666 21.854 1.00 77.59 121 VAL B O 1
ATOM 2049 N N . PRO B 1 122 ? 18.637 -2.031 21.812 1.00 73.69 122 PRO B N 1
ATOM 2050 C CA . PRO B 1 122 ? 17.818 -3.255 21.680 1.00 62.53 122 PRO B CA 1
ATOM 2051 C C . PRO B 1 122 ? 17.109 -3.660 22.961 1.00 61.76 122 PRO B C 1
ATOM 2052 O O . PRO B 1 122 ? 16.088 -3.069 23.316 1.00 61.27 122 PRO B O 1
ATOM 2056 N N . ALA B 1 127 ? 8.502 -0.915 20.007 1.00 67.65 127 ALA B N 1
ATOM 2057 C CA . ALA B 1 127 ? 7.667 0.183 19.511 1.00 66.90 127 ALA B CA 1
ATOM 2058 C C . ALA B 1 127 ? 8.071 0.674 18.113 1.00 59.48 127 ALA B C 1
ATOM 2059 O O . ALA B 1 127 ? 9.271 0.734 17.789 1.00 59.49 127 ALA B O 1
ATOM 2061 N N . GLU B 1 128 ? 7.065 1.053 17.315 1.00 47.38 128 GLU B N 1
ATOM 2062 C CA . GLU B 1 128 ? 7.283 1.473 15.943 1.00 47.22 128 GLU B CA 1
ATOM 2063 C C . GLU B 1 128 ? 7.332 3.006 15.903 1.00 42.40 128 GLU B C 1
ATOM 2064 O O . GLU B 1 128 ? 6.356 3.686 16.244 1.00 36.18 128 GLU B O 1
ATOM 2070 N N . LEU B 1 129 ? 8.485 3.529 15.486 1.00 40.29 129 LEU B N 1
ATOM 2071 C CA . LEU B 1 129 ? 8.718 4.971 15.370 1.00 37.87 129 LEU B CA 1
ATOM 2072 C C . LEU B 1 129 ? 8.852 5.414 13.933 1.00 35.85 129 LEU B C 1
ATOM 2073 O O . LEU B 1 129 ? 9.143 4.603 13.063 1.00 33.45 129 LEU B O 1
ATOM 2078 N N . ARG B 1 130 ? 8.651 6.714 13.714 1.00 31.47 130 ARG B N 1
ATOM 2079 C CA . ARG B 1 130 ? 8.842 7.361 12.422 1.00 32.52 130 ARG B CA 1
ATOM 2080 C C . ARG B 1 130 ? 9.211 8.832 12.558 1.00 35.23 130 ARG B C 1
ATOM 2081 O O . ARG B 1 130 ? 8.524 9.563 13.276 1.00 31.46 130 ARG B O 1
ATOM 2089 N N . TRP B 1 131 ? 10.281 9.253 11.854 1.00 31.36 131 TRP B N 1
ATOM 2090 C CA . TRP B 1 131 ? 10.637 10.649 11.710 1.00 33.27 131 TRP B CA 1
ATOM 2091 C C . TRP B 1 131 ? 9.700 11.286 10.702 1.00 29.13 131 TRP B C 1
ATOM 2092 O O . TRP B 1 131 ? 9.464 10.721 9.639 1.00 33.90 131 TRP B O 1
ATOM 2103 N N . VAL B 1 132 ? 9.195 12.469 10.993 1.00 26.97 132 VAL B N 1
ATOM 2104 C CA . VAL B 1 132 ? 8.181 13.081 10.139 1.00 25.55 132 VAL B CA 1
ATOM 2105 C C . VAL B 1 132 ? 8.506 14.545 10.081 1.00 26.64 132 VAL B C 1
ATOM 2106 O O . VAL B 1 132 ? 8.703 15.134 11.110 1.00 25.87 132 VAL B O 1
ATOM 2110 N N . LEU B 1 133 ? 8.618 15.116 8.886 1.00 26.67 133 LEU B N 1
ATOM 2111 C CA . LEU B 1 133 ? 8.748 16.558 8.726 1.00 29.14 133 LEU B CA 1
ATOM 2112 C C . LEU B 1 133 ? 7.559 17.196 9.413 1.00 30.63 133 LEU B C 1
ATOM 2113 O O . LEU B 1 133 ? 6.426 16.689 9.319 1.00 28.71 133 LEU B O 1
ATOM 2118 N N . GLU B 1 134 ? 7.836 18.291 10.096 1.00 28.08 134 GLU B N 1
ATOM 2119 C CA . GLU B 1 134 ? 6.846 18.981 10.864 1.00 33.13 134 GLU B CA 1
ATOM 2120 C C . GLU B 1 134 ? 5.595 19.342 10.084 1.00 32.42 134 GLU B C 1
ATOM 2121 O O . GLU B 1 134 ? 4.508 19.202 10.606 1.00 26.34 134 GLU B O 1
ATOM 2127 N N . ASP B 1 135 ? 5.808 19.838 8.858 1.00 31.92 135 ASP B N 1
ATOM 2128 C CA . ASP B 1 135 ? 4.776 20.208 7.875 1.00 36.17 135 ASP B CA 1
ATOM 2129 C C . ASP B 1 135 ? 3.879 19.088 7.435 1.00 33.31 135 ASP B C 1
ATOM 2130 O O . ASP B 1 135 ? 2.835 19.348 6.877 1.00 35.28 135 ASP B O 1
ATOM 2135 N N . GLN B 1 136 ? 4.320 17.860 7.622 1.00 30.25 136 GLN B N 1
ATOM 2136 C CA . GLN B 1 136 ? 3.598 16.682 7.207 1.00 31.23 136 GLN B CA 1
ATOM 2137 C C . GLN B 1 136 ? 3.019 15.884 8.371 1.00 26.10 136 GLN B C 1
ATOM 2138 O O . GLN B 1 136 ? 2.356 14.889 8.128 1.00 27.10 136 GLN B O 1
ATOM 2144 N N . VAL B 1 137 ? 3.315 16.259 9.609 1.00 26.47 137 VAL B N 1
ATOM 2145 C CA . VAL B 1 137 ? 2.762 15.548 10.739 1.00 29.88 137 VAL B CA 1
ATOM 2146 C C . VAL B 1 137 ? 1.214 15.563 10.644 1.00 30.30 137 VAL B C 1
ATOM 2147 O O . VAL B 1 137 ? 0.562 14.561 10.812 1.00 33.79 137 VAL B O 1
ATOM 2151 N N . ALA B 1 138 ? 0.640 16.700 10.331 1.00 32.76 138 ALA B N 1
ATOM 2152 C CA . ALA B 1 138 ? -0.820 16.776 10.266 1.00 37.87 138 ALA B CA 1
ATOM 2153 C C . ALA B 1 138 ? -1.444 15.872 9.175 1.00 38.42 138 ALA B C 1
ATOM 2154 O O . ALA B 1 138 ? -2.662 15.644 9.204 1.00 32.41 138 ALA B O 1
ATOM 2156 N N . ASP B 1 139 ? -0.618 15.340 8.249 1.00 33.05 139 ASP B N 1
ATOM 2157 C CA . ASP B 1 139 ? -1.150 14.463 7.180 1.00 32.14 139 ASP B CA 1
ATOM 2158 C C . ASP B 1 139 ? -1.504 13.066 7.656 1.00 34.86 139 ASP B C 1
ATOM 2159 O O . ASP B 1 139 ? -2.164 12.326 6.935 1.00 33.10 139 ASP B O 1
ATOM 2164 N N . LEU B 1 140 ? -0.921 12.670 8.782 1.00 31.30 140 LEU B N 1
ATOM 2165 C CA . LEU B 1 140 ? -0.988 11.351 9.311 1.00 33.22 140 LEU B CA 1
ATOM 2166 C C . LEU B 1 140 ? -2.274 11.198 10.134 1.00 34.41 140 LEU B C 1
ATOM 2167 O O . LEU B 1 140 ? -2.901 12.185 10.505 1.00 34.05 140 LEU B O 1
ATOM 2172 N N . PRO B 1 141 ? -2.684 9.952 10.391 1.00 34.99 141 PRO B N 1
ATOM 2173 C CA . PRO B 1 141 ? -3.786 9.771 11.367 1.00 33.82 141 PRO B CA 1
ATOM 2174 C C . PRO B 1 141 ? -3.193 9.953 12.781 1.00 31.06 141 PRO B C 1
ATOM 2175 O O . PRO B 1 141 ? -2.347 9.183 13.226 1.00 32.75 141 PRO B O 1
ATOM 2179 N N . LEU B 1 142 ? -3.611 10.987 13.460 1.00 31.95 142 LEU B N 1
ATOM 2180 C CA . LEU B 1 142 ? -3.062 11.343 14.755 1.00 32.26 142 LEU B CA 1
ATOM 2181 C C . LEU B 1 142 ? -4.004 11.009 15.895 1.00 33.50 142 LEU B C 1
ATOM 2182 O O . LEU B 1 142 ? -5.214 11.221 15.803 1.00 35.20 142 LEU B O 1
ATOM 2187 N N . HIS B 1 143 ? -3.415 10.566 17.003 1.00 34.06 143 HIS B N 1
ATOM 2188 C CA . HIS B 1 143 ? -4.126 10.498 18.242 1.00 31.96 143 HIS B CA 1
ATOM 2189 C C . HIS B 1 143 ? -4.853 11.818 18.489 1.00 33.40 143 HIS B C 1
ATOM 2190 O O . HIS B 1 143 ? -4.225 12.878 18.441 1.00 33.29 143 HIS B O 1
ATOM 2197 N N . PRO B 1 144 ? -6.191 11.764 18.747 1.00 37.01 144 PRO B N 1
ATOM 2198 C CA . PRO B 1 144 ? -7.009 12.979 18.928 1.00 34.56 144 PRO B CA 1
ATOM 2199 C C . PRO B 1 144 ? -6.458 13.969 19.945 1.00 34.23 144 PRO B C 1
ATOM 2200 O O . PRO B 1 144 ? -6.455 15.161 19.700 1.00 44.41 144 PRO B O 1
ATOM 2204 N N . GLY B 1 145 ? -5.971 13.483 21.071 1.00 35.81 145 GLY B N 1
ATOM 2205 C CA . GLY B 1 145 ? -5.214 14.324 22.025 1.00 38.26 145 GLY B CA 1
ATOM 2206 C C . GLY B 1 145 ? -4.013 15.079 21.457 1.00 34.90 145 GLY B C 1
ATOM 2207 O O . GLY B 1 145 ? -3.861 16.271 21.658 1.00 30.09 145 GLY B O 1
ATOM 2208 N N . PHE B 1 146 ? -3.134 14.361 20.768 1.00 37.45 146 PHE B N 1
ATOM 2209 C CA . PHE B 1 146 ? -1.999 14.997 20.079 1.00 36.44 146 PHE B CA 1
ATOM 2210 C C . PHE B 1 146 ? -2.486 15.911 18.949 1.00 33.93 146 PHE B C 1
ATOM 2211 O O . PHE B 1 146 ? -1.916 16.982 18.668 1.00 37.05 146 PHE B O 1
ATOM 2219 N N . ALA B 1 147 ? -3.505 15.450 18.231 1.00 35.32 147 ALA B N 1
ATOM 2220 C CA . ALA B 1 147 ? -4.079 16.225 17.117 1.00 34.55 147 ALA B CA 1
ATOM 2221 C C . ALA B 1 147 ? -4.605 17.556 17.581 1.00 35.50 147 ALA B C 1
ATOM 2222 O O . ALA B 1 147 ? -4.397 18.576 16.900 1.00 33.93 147 ALA B O 1
ATOM 2224 N N . ALA B 1 148 ? -5.294 17.545 18.731 1.00 36.33 148 ALA B N 1
ATOM 2225 C CA . ALA B 1 148 ? -5.834 18.800 19.322 1.00 40.05 148 ALA B CA 1
ATOM 2226 C C . ALA B 1 148 ? -4.730 19.798 19.674 1.00 44.81 148 ALA B C 1
ATOM 2227 O O . ALA B 1 148 ? -4.921 21.001 19.514 1.00 52.37 148 ALA B O 1
ATOM 2229 N N . SER B 1 149 ? -3.589 19.303 20.162 1.00 39.62 149 SER B N 1
ATOM 2230 C CA . SER B 1 149 ? -2.486 20.169 20.611 1.00 41.69 149 SER B CA 1
ATOM 2231 C C . SER B 1 149 ? -1.514 20.611 19.507 1.00 36.92 149 SER B C 1
ATOM 2232 O O . SER B 1 149 ? -0.599 21.406 19.747 1.00 40.98 149 SER B O 1
ATOM 2235 N N . TRP B 1 150 ? -1.665 20.060 18.312 1.00 37.87 150 TRP B N 1
ATOM 2236 C CA . TRP B 1 150 ? -0.556 20.070 17.333 1.00 36.30 150 TRP B CA 1
ATOM 2237 C C . TRP B 1 150 ? -0.331 21.482 16.741 1.00 37.48 150 TRP B C 1
ATOM 2238 O O . TRP B 1 150 ? 0.810 21.914 16.550 1.00 38.30 150 TRP B O 1
ATOM 2249 N N . GLN B 1 151 ? -1.410 22.210 16.494 1.00 38.62 151 GLN B N 1
ATOM 2250 C CA . GLN B 1 151 ? -1.320 23.598 16.025 1.00 45.25 151 GLN B CA 1
ATOM 2251 C C . GLN B 1 151 ? -0.424 24.455 16.967 1.00 40.72 151 GLN B C 1
ATOM 2252 O O . GLN B 1 151 ? 0.515 25.164 16.544 1.00 39.30 151 GLN B O 1
ATOM 2258 N N . ARG B 1 152 ? -0.741 24.348 18.246 1.00 41.37 152 ARG B N 1
ATOM 2259 C CA . ARG B 1 152 ? -0.034 25.010 19.342 1.00 41.22 152 ARG B CA 1
ATOM 2260 C C . ARG B 1 152 ? 1.452 24.603 19.399 1.00 39.28 152 ARG B C 1
ATOM 2261 O O . ARG B 1 152 ? 2.361 25.456 19.432 1.00 39.82 152 ARG B O 1
ATOM 2269 N N . LEU B 1 153 ? 1.699 23.300 19.351 1.00 38.01 153 LEU B N 1
ATOM 2270 C CA . LEU B 1 153 ? 3.049 22.799 19.382 1.00 35.39 153 LEU B CA 1
ATOM 2271 C C . LEU B 1 153 ? 3.877 23.338 18.223 1.00 37.72 153 LEU B C 1
ATOM 2272 O O . LEU B 1 153 ? 5.058 23.717 18.401 1.00 35.29 153 LEU B O 1
ATOM 2277 N N . ARG B 1 154 ? 3.281 23.328 17.038 1.00 36.10 154 ARG B N 1
ATOM 2278 C CA . ARG B 1 154 ? 3.923 23.926 15.869 1.00 39.72 154 ARG B CA 1
ATOM 2279 C C . ARG B 1 154 ? 4.251 25.383 16.041 1.00 36.15 154 ARG B C 1
ATOM 2280 O O . ARG B 1 154 ? 5.321 25.803 15.668 1.00 37.39 154 ARG B O 1
ATOM 2288 N N . GLU B 1 155 ? 3.349 26.135 16.641 1.00 35.58 155 GLU B N 1
ATOM 2289 C CA . GLU B 1 155 ? 3.643 27.537 16.966 1.00 38.34 155 GLU B CA 1
ATOM 2290 C C . GLU B 1 155 ? 4.813 27.640 17.929 1.00 36.25 155 GLU B C 1
ATOM 2291 O O . GLU B 1 155 ? 5.701 28.471 17.734 1.00 36.37 155 GLU B O 1
ATOM 2297 N N . VAL B 1 156 ? 4.847 26.777 18.940 1.00 32.82 156 VAL B N 1
ATOM 2298 C CA . VAL B 1 156 ? 5.975 26.787 19.842 1.00 30.90 156 VAL B CA 1
ATOM 2299 C C . VAL B 1 156 ? 7.296 26.340 19.194 1.00 30.78 156 VAL B C 1
ATOM 2300 O O . VAL B 1 156 ? 8.313 26.970 19.411 1.00 28.94 156 VAL B O 1
ATOM 2304 N N . THR B 1 157 ? 7.311 25.306 18.357 1.00 33.76 157 THR B N 1
ATOM 2305 C CA . THR B 1 157 ? 8.610 24.787 17.862 1.00 32.91 157 THR B CA 1
ATOM 2306 C C . THR B 1 157 ? 9.222 25.775 16.862 1.00 34.22 157 THR B C 1
ATOM 2307 O O . THR B 1 157 ? 10.472 25.827 16.660 1.00 25.87 157 THR B O 1
ATOM 2311 N N . ALA B 1 158 ? 8.311 26.526 16.226 1.00 32.99 158 ALA B N 1
ATOM 2312 C CA . ALA B 1 158 ? 8.677 27.628 15.331 1.00 35.60 158 ALA B CA 1
ATOM 2313 C C . ALA B 1 158 ? 9.452 28.741 16.023 1.00 36.28 158 ALA B C 1
ATOM 2314 O O . ALA B 1 158 ? 10.184 29.461 15.372 1.00 38.58 158 ALA B O 1
ATOM 2316 N N . THR B 1 159 ? 9.224 28.926 17.319 1.00 34.67 159 THR B N 1
ATOM 2317 C CA . THR B 1 159 ? 9.955 29.896 18.091 1.00 33.23 159 THR B CA 1
ATOM 2318 C C . THR B 1 159 ? 11.332 29.401 18.563 1.00 33.27 159 THR B C 1
ATOM 2319 O O . THR B 1 159 ? 12.007 30.115 19.299 1.00 34.02 159 THR B O 1
ATOM 2323 N N . ILE B 1 160 ? 11.751 28.198 18.160 1.00 34.14 160 ILE B N 1
ATOM 2324 C CA . ILE B 1 160 ? 12.936 27.546 18.733 1.00 33.68 160 ILE B CA 1
ATOM 2325 C C . ILE B 1 160 ? 13.840 27.017 17.653 1.00 31.90 160 ILE B C 1
ATOM 2326 O O . ILE B 1 160 ? 13.561 25.962 17.075 1.00 29.31 160 ILE B O 1
ATOM 2331 N N . PRO B 1 161 ? 14.963 27.706 17.407 1.00 37.39 161 PRO B N 1
ATOM 2332 C CA . PRO B 1 161 ? 15.975 27.165 16.476 1.00 36.59 161 PRO B CA 1
ATOM 2333 C C . PRO B 1 161 ? 16.527 25.840 16.931 1.00 33.23 161 PRO B C 1
ATOM 2334 O O . PRO B 1 161 ? 16.739 25.657 18.126 1.00 35.27 161 PRO B O 1
ATOM 2338 N N . LEU B 1 162 ? 16.785 24.946 16.001 1.00 34.66 162 LEU B N 1
ATOM 2339 C CA . LEU B 1 162 ? 17.487 23.682 16.287 1.00 39.72 162 LEU B CA 1
ATOM 2340 C C . LEU B 1 162 ? 18.913 23.921 16.737 1.00 44.95 162 LEU B C 1
ATOM 2341 O O . LEU B 1 162 ? 19.639 24.737 16.182 1.00 41.91 162 LEU B O 1
ATOM 2346 N N . LEU B 1 163 ? 19.284 23.168 17.759 1.00 51.46 163 LEU B N 1
ATOM 2347 C CA . LEU B 1 163 ? 20.417 23.486 18.605 1.00 55.97 163 LEU B CA 1
ATOM 2348 C C . LEU B 1 163 ? 21.724 23.523 17.811 1.00 62.26 163 LEU B C 1
ATOM 2349 O O . LEU B 1 163 ? 22.514 24.458 17.954 1.00 61.56 163 LEU B O 1
ATOM 2354 N N . ASN B 1 164 ? 21.927 22.533 16.944 1.00 67.01 164 ASN B N 1
ATOM 2355 C CA . ASN B 1 164 ? 23.116 22.510 16.076 1.00 71.27 164 ASN B CA 1
ATOM 2356 C C . ASN B 1 164 ? 23.247 23.762 15.193 1.00 72.66 164 ASN B C 1
ATOM 2357 O O . ASN B 1 164 ? 24.358 24.220 14.927 1.00 83.61 164 ASN B O 1
ATOM 2362 N N . ARG B 1 165 ? 22.114 24.306 14.747 1.00 73.94 165 ARG B N 1
ATOM 2363 C CA . ARG B 1 165 ? 22.098 25.486 13.875 1.00 74.51 165 ARG B CA 1
ATOM 2364 C C . ARG B 1 165 ? 22.394 26.761 14.656 1.00 75.02 165 ARG B C 1
ATOM 2365 O O . ARG B 1 165 ? 22.257 27.863 14.132 1.00 73.66 165 ARG B O 1
#

CATH classification: 3.90.79.10

B-factor: mean 44.08, std 14.91, range [22.67, 115.01]

Radius of gyration: 22.05 Å; Cα contacts (8 Å, |Δi|>4): 700; chains: 2; bounding box: 56×65×49 Å